Protein AF-A0A7W2A0L5-F1 (afdb_monomer)

Nearest PDB structures (foldseek):
  9cu8-assembly1_A  TM=3.133E-01  e=3.585E+00  synthetic construct
  8d1n-assembly1_E  TM=1.650E-01  e=9.813E+00  Bos taurus

Structure (mmCIF, N/CA/C/O backbone):
data_AF-A0A7W2A0L5-F1
#
_entry.id   AF-A0A7W2A0L5-F1
#
loop_
_atom_site.group_PDB
_atom_site.id
_atom_site.type_symbol
_atom_site.label_atom_id
_atom_site.label_alt_id
_atom_site.label_comp_id
_atom_site.label_asym_id
_atom_site.label_entity_id
_atom_site.label_seq_id
_atom_site.pdbx_PDB_ins_code
_atom_site.Cartn_x
_atom_site.Cartn_y
_atom_site.Cartn_z
_atom_site.occupancy
_atom_site.B_iso_or_equiv
_atom_site.auth_seq_id
_atom_site.auth_comp_id
_atom_site.auth_asym_id
_atom_site.auth_atom_id
_atom_site.pdbx_PDB_model_num
ATOM 1 N N . MET A 1 1 ? -13.593 -10.122 -19.816 1.00 51.84 1 MET A N 1
ATOM 2 C CA . MET A 1 1 ? -12.891 -10.314 -18.524 1.00 51.84 1 MET A CA 1
ATOM 3 C C . MET A 1 1 ? -13.520 -9.540 -17.365 1.00 51.84 1 MET A C 1
ATOM 5 O O . MET A 1 1 ? -13.919 -10.180 -16.402 1.00 51.84 1 MET A O 1
ATOM 9 N N . ALA A 1 2 ? -13.698 -8.213 -17.447 1.00 41.38 2 ALA A N 1
ATOM 10 C CA . ALA A 1 2 ? -14.270 -7.416 -16.346 1.00 41.38 2 ALA A CA 1
ATOM 11 C C . ALA A 1 2 ? -15.665 -7.889 -15.874 1.00 41.38 2 ALA A C 1
ATOM 13 O O . ALA A 1 2 ? -15.888 -8.038 -14.678 1.00 41.38 2 ALA A O 1
ATOM 14 N N . ALA A 1 3 ? -16.574 -8.226 -16.798 1.00 49.38 3 ALA A N 1
ATOM 15 C CA . ALA A 1 3 ? -17.901 -8.752 -16.452 1.00 49.38 3 ALA A CA 1
ATOM 16 C C . ALA A 1 3 ? -17.843 -10.088 -15.681 1.00 49.38 3 ALA A C 1
ATOM 18 O O . ALA A 1 3 ? -18.582 -10.283 -14.721 1.00 49.38 3 ALA A O 1
ATOM 19 N N . LEU A 1 4 ? -16.920 -10.985 -16.046 1.00 60.62 4 LEU A N 1
ATOM 20 C CA . LEU A 1 4 ? -16.722 -12.268 -15.359 1.00 60.62 4 LEU A CA 1
ATOM 21 C C . LEU A 1 4 ? -16.148 -12.077 -13.950 1.00 60.62 4 LEU A C 1
ATOM 23 O O . LEU A 1 4 ? -16.568 -12.767 -13.025 1.00 60.62 4 LEU A O 1
ATOM 27 N N . ALA A 1 5 ? -15.238 -11.115 -13.769 1.00 57.78 5 ALA A N 1
ATOM 28 C CA . ALA A 1 5 ? -14.686 -10.779 -12.458 1.00 57.78 5 ALA A CA 1
ATOM 29 C C . ALA A 1 5 ? -15.757 -10.198 -11.517 1.00 57.78 5 ALA A C 1
ATOM 31 O O . ALA A 1 5 ? -15.835 -10.591 -10.354 1.00 57.78 5 ALA A O 1
ATOM 32 N N . VAL A 1 6 ? -16.627 -9.322 -12.034 1.00 62.28 6 VAL A N 1
ATOM 33 C CA . VAL A 1 6 ? -17.748 -8.739 -11.275 1.00 62.28 6 VAL A CA 1
ATOM 34 C C . VAL A 1 6 ? -18.754 -9.817 -10.863 1.00 62.28 6 VAL A C 1
ATOM 36 O O . VAL A 1 6 ? -19.135 -9.893 -9.695 1.00 62.28 6 VAL A O 1
ATOM 39 N N . VAL A 1 7 ? -19.134 -10.703 -11.788 1.00 68.88 7 VAL A N 1
ATOM 40 C CA . VAL A 1 7 ? -20.053 -11.816 -11.500 1.00 68.88 7 VAL A CA 1
ATOM 41 C C . VAL A 1 7 ? -19.428 -12.803 -10.509 1.00 68.88 7 VAL A C 1
ATOM 43 O O . VAL A 1 7 ? -20.080 -13.202 -9.545 1.00 68.88 7 VAL A O 1
ATOM 46 N N . GLY A 1 8 ? -18.148 -13.147 -10.677 1.00 64.50 8 GLY A N 1
ATOM 47 C CA . GLY A 1 8 ? -17.419 -14.031 -9.764 1.00 64.50 8 GLY A CA 1
ATOM 48 C C . GLY A 1 8 ? -17.337 -13.478 -8.338 1.00 64.50 8 GLY A C 1
ATOM 49 O O . GLY A 1 8 ? -17.608 -14.204 -7.379 1.00 64.50 8 GLY A O 1
ATOM 50 N N . ALA A 1 9 ? -17.053 -12.181 -8.189 1.00 62.31 9 ALA A N 1
ATOM 51 C CA . ALA A 1 9 ? -17.025 -11.512 -6.889 1.00 62.31 9 ALA A CA 1
ATOM 52 C C . ALA A 1 9 ? -18.391 -11.565 -6.179 1.00 62.31 9 ALA A C 1
ATOM 54 O O . ALA A 1 9 ? -18.457 -11.825 -4.975 1.00 62.31 9 ALA A O 1
ATOM 55 N N . PHE A 1 10 ? -19.486 -11.400 -6.926 1.00 67.62 10 PHE A N 1
ATOM 56 C CA . PHE A 1 10 ? -20.849 -11.465 -6.392 1.00 67.62 10 PHE A CA 1
ATOM 57 C C . PHE A 1 10 ? -21.259 -12.896 -5.992 1.00 67.62 10 PHE A C 1
ATOM 59 O O . PHE A 1 10 ? -21.860 -13.122 -4.938 1.00 67.62 10 PHE A O 1
ATOM 66 N N . VAL A 1 11 ? -20.877 -13.897 -6.791 1.00 68.94 11 VAL A N 1
ATOM 67 C CA . VAL A 1 11 ? -21.139 -15.321 -6.510 1.00 68.94 11 VAL A CA 1
ATOM 68 C C . VAL A 1 11 ? -20.385 -15.801 -5.265 1.00 68.94 11 VAL A C 1
ATOM 70 O O . VAL A 1 11 ? -20.920 -16.591 -4.480 1.00 68.94 11 VAL A O 1
ATOM 73 N N . ILE A 1 12 ? -19.165 -15.309 -5.035 1.00 66.75 12 ILE A N 1
ATOM 74 C CA . ILE A 1 12 ? -18.411 -15.581 -3.802 1.00 66.75 12 ILE A CA 1
ATOM 75 C C . ILE A 1 12 ? -19.068 -14.876 -2.605 1.00 66.75 12 ILE A C 1
ATOM 77 O O . ILE A 1 12 ? -19.278 -15.508 -1.563 1.00 66.75 12 ILE A O 1
ATOM 81 N N . GLY A 1 13 ? -19.432 -13.598 -2.761 1.00 59.69 13 GLY A N 1
ATOM 82 C CA . GLY A 1 13 ? -19.972 -12.756 -1.688 1.00 59.69 13 GLY A CA 1
ATOM 83 C C . GLY A 1 13 ? -21.332 -13.199 -1.137 1.00 59.69 13 GLY A C 1
ATOM 84 O O . GLY A 1 13 ? -21.625 -12.964 0.030 1.00 59.69 13 GLY A O 1
ATOM 85 N N . THR A 1 14 ? -22.141 -13.904 -1.931 1.00 70.19 14 THR A N 1
ATOM 86 C CA . THR A 1 14 ? -23.476 -14.404 -1.536 1.00 70.19 14 THR A CA 1
ATOM 87 C C . THR A 1 14 ? -23.455 -15.759 -0.813 1.00 70.19 14 THR A C 1
ATOM 89 O O . THR A 1 14 ? -24.502 -16.370 -0.593 1.00 70.19 14 THR A O 1
ATOM 92 N N . SER A 1 15 ? -22.281 -16.307 -0.480 1.00 64.44 15 SER A N 1
ATOM 93 C CA . SER A 1 15 ? -22.189 -17.636 0.141 1.00 64.44 15 SER A CA 1
ATOM 94 C C . SER A 1 15 ? -22.391 -17.601 1.665 1.00 64.44 15 SER A C 1
ATOM 96 O O . SER A 1 15 ? -21.630 -16.986 2.406 1.00 64.44 15 SER A O 1
ATOM 98 N N . ASN A 1 16 ? -23.399 -18.332 2.156 1.00 65.19 16 ASN A N 1
ATOM 99 C CA . ASN A 1 16 ? -23.755 -18.370 3.585 1.00 65.19 16 ASN A CA 1
ATOM 100 C C . ASN A 1 16 ? -22.875 -19.319 4.433 1.00 65.19 16 ASN A C 1
ATOM 102 O O . ASN A 1 16 ? -22.888 -19.249 5.661 1.00 65.19 16 ASN A O 1
ATOM 106 N N . SER A 1 17 ? -22.077 -20.194 3.808 1.00 76.56 17 SER A N 1
ATOM 107 C CA . SER A 1 17 ? -21.267 -21.228 4.480 1.00 76.56 17 SER A CA 1
ATOM 108 C C . SER A 1 17 ? -19.794 -21.180 4.043 1.00 76.56 17 SER A 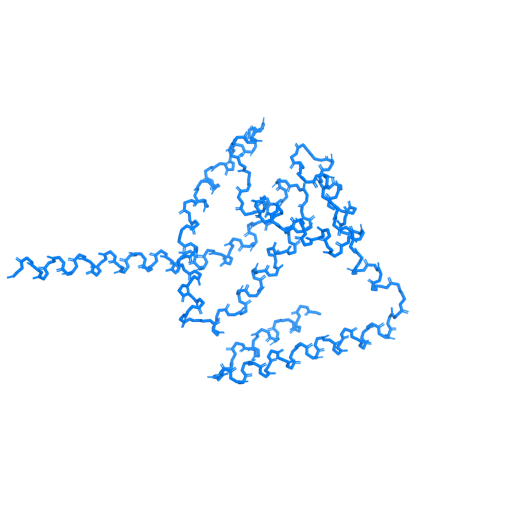C 1
ATOM 110 O O . SER A 1 17 ? -19.529 -20.980 2.855 1.00 76.56 17 SER A O 1
ATOM 112 N N . PRO A 1 18 ? -18.820 -21.404 4.954 1.00 68.25 18 PRO A N 1
ATOM 113 C CA . PRO A 1 18 ? -17.393 -21.358 4.617 1.00 68.25 18 PRO A CA 1
ATOM 114 C C . PRO A 1 18 ? -16.991 -22.483 3.656 1.00 68.25 18 PRO A C 1
ATOM 116 O O . PRO A 1 18 ? -16.162 -22.271 2.779 1.00 68.25 18 PRO A O 1
ATOM 119 N N . GLN A 1 19 ? -17.625 -23.655 3.753 1.00 74.00 19 GLN A N 1
ATOM 120 C CA . GLN A 1 19 ? -17.400 -24.767 2.822 1.00 74.00 19 GLN A CA 1
ATOM 121 C C . GLN A 1 19 ? -17.944 -24.446 1.422 1.00 74.00 19 GLN A C 1
ATOM 123 O O . GLN A 1 19 ? -17.318 -24.776 0.415 1.00 74.00 19 GLN A O 1
ATOM 128 N N . ALA A 1 20 ? -19.085 -23.751 1.349 1.00 72.62 20 ALA A N 1
ATOM 129 C CA . ALA A 1 20 ? -19.648 -23.282 0.085 1.00 72.62 20 ALA A CA 1
ATOM 130 C C . ALA A 1 20 ? -18.770 -22.194 -0.550 1.00 72.62 20 ALA A C 1
ATOM 132 O O . ALA A 1 20 ? -18.581 -22.194 -1.763 1.00 72.62 20 ALA A O 1
ATOM 133 N N . MET A 1 21 ? -18.189 -21.315 0.266 1.00 69.81 21 MET A N 1
ATOM 134 C CA . MET A 1 21 ? -17.229 -20.310 -0.178 1.00 69.81 21 MET A CA 1
ATOM 135 C C . MET A 1 21 ? -15.963 -20.955 -0.756 1.00 69.81 21 MET A C 1
ATOM 137 O O . MET A 1 21 ? -15.578 -20.632 -1.875 1.00 69.81 21 MET A O 1
ATOM 141 N N . MET A 1 22 ? -15.372 -21.923 -0.046 1.00 71.69 22 MET A N 1
ATOM 142 C CA . MET A 1 22 ? -14.174 -22.649 -0.488 1.00 71.69 22 MET A CA 1
ATOM 143 C C . MET A 1 22 ? -14.417 -23.383 -1.815 1.00 71.69 22 MET A C 1
ATOM 145 O O . MET A 1 22 ? -13.610 -23.288 -2.736 1.00 71.69 22 MET A O 1
ATOM 149 N N . ARG A 1 23 ? -15.574 -24.051 -1.957 1.00 74.50 23 ARG A N 1
ATOM 150 C CA . ARG A 1 23 ? -15.982 -24.703 -3.214 1.00 74.50 23 ARG A CA 1
ATOM 151 C C . ARG A 1 23 ? -16.190 -23.711 -4.353 1.00 74.50 23 ARG A C 1
ATOM 153 O O . ARG A 1 23 ? -15.823 -24.023 -5.477 1.00 74.50 23 ARG A O 1
ATOM 160 N N . ARG A 1 24 ? -16.774 -22.537 -4.092 1.00 74.50 24 ARG A N 1
ATOM 161 C CA . ARG A 1 24 ? -17.000 -21.499 -5.115 1.00 74.50 24 ARG A CA 1
ATOM 162 C C . ARG A 1 24 ? -15.699 -20.838 -5.558 1.00 74.50 24 ARG A C 1
ATOM 164 O O . ARG A 1 24 ? -15.524 -20.629 -6.750 1.00 74.50 24 ARG A O 1
ATOM 171 N N . ILE A 1 25 ? -14.782 -20.569 -4.627 1.00 74.94 25 ILE A N 1
ATOM 172 C CA . ILE A 1 25 ? -13.427 -20.100 -4.943 1.00 74.94 25 ILE A CA 1
ATOM 173 C C . ILE A 1 25 ? -12.706 -21.157 -5.781 1.00 74.94 25 ILE A C 1
ATOM 175 O O . ILE A 1 25 ? -12.219 -20.835 -6.857 1.00 74.94 25 ILE A O 1
ATOM 179 N N . GLY A 1 26 ? -12.716 -22.423 -5.350 1.00 78.00 26 GLY A N 1
ATOM 180 C CA . GLY A 1 26 ? -12.128 -23.526 -6.114 1.00 78.00 26 GLY A CA 1
ATOM 181 C C . GLY A 1 26 ? -12.731 -23.660 -7.514 1.00 78.00 26 GLY A C 1
ATOM 182 O O . GLY A 1 26 ? -11.997 -23.751 -8.490 1.00 78.00 26 GLY A O 1
ATOM 183 N N . ALA A 1 27 ? -14.057 -23.582 -7.640 1.00 76.44 27 ALA A N 1
ATOM 184 C CA . ALA A 1 27 ? -14.740 -23.618 -8.929 1.00 76.44 27 ALA A CA 1
ATOM 185 C C . ALA A 1 27 ? -14.367 -22.425 -9.820 1.00 76.44 27 ALA A C 1
ATOM 187 O O . ALA A 1 27 ? -14.136 -22.616 -11.005 1.00 76.44 27 ALA A O 1
ATOM 188 N N . LEU A 1 28 ? -14.259 -21.211 -9.274 1.00 74.69 28 LEU A N 1
ATOM 189 C CA . LEU A 1 28 ? -13.841 -20.030 -10.035 1.00 74.69 28 LEU A CA 1
ATOM 190 C C . LEU A 1 28 ? -12.374 -20.090 -10.452 1.00 74.69 28 LEU A C 1
ATOM 192 O O . LEU A 1 28 ? -12.052 -19.650 -11.548 1.00 74.69 28 LEU A O 1
ATOM 196 N N . VAL A 1 29 ? -11.502 -20.666 -9.624 1.00 79.12 29 VAL A N 1
ATOM 197 C CA . VAL A 1 29 ? -10.108 -20.934 -9.992 1.00 79.12 29 VAL A CA 1
ATOM 198 C C . VAL A 1 29 ? -10.057 -21.960 -11.121 1.00 79.12 29 VAL A C 1
ATOM 200 O O . VAL A 1 29 ? -9.391 -21.711 -12.114 1.00 79.12 29 VAL A O 1
ATOM 203 N N . ILE A 1 30 ? -10.807 -23.061 -11.030 1.00 80.31 30 ILE A N 1
ATOM 204 C CA . ILE A 1 30 ? -10.861 -24.094 -12.077 1.00 80.31 30 ILE A CA 1
ATOM 205 C C . ILE A 1 30 ? -11.463 -23.543 -13.373 1.00 80.31 30 ILE A C 1
ATOM 207 O O . ILE A 1 30 ? -10.926 -23.797 -14.443 1.00 80.31 30 ILE A O 1
ATOM 211 N N . ILE A 1 31 ? -12.544 -22.765 -13.297 1.00 76.94 31 ILE A N 1
ATOM 212 C CA . ILE A 1 31 ? -13.155 -22.105 -14.458 1.00 76.94 31 ILE A CA 1
ATOM 213 C C . ILE A 1 31 ? -12.195 -21.066 -15.036 1.00 76.94 31 ILE A C 1
ATOM 215 O O . ILE A 1 31 ? -12.052 -20.993 -16.248 1.00 76.94 31 ILE A O 1
ATOM 219 N N . GLY A 1 32 ? -11.508 -20.294 -14.193 1.00 70.81 32 GLY A N 1
ATOM 220 C CA . GLY A 1 32 ? -10.484 -19.341 -14.611 1.00 70.81 32 GLY A CA 1
ATOM 221 C C . GLY A 1 32 ? -9.340 -20.035 -15.342 1.00 70.81 32 GLY A C 1
ATOM 222 O O . GLY A 1 32 ? -9.032 -19.666 -16.466 1.00 70.81 32 GLY A O 1
ATOM 223 N N . PHE A 1 33 ? -8.774 -21.094 -14.762 1.00 76.81 33 PHE A N 1
ATOM 224 C CA . PHE A 1 33 ? -7.748 -21.920 -15.400 1.00 76.81 33 PHE A CA 1
ATOM 225 C C . PHE A 1 33 ? -8.253 -22.586 -16.677 1.00 76.81 33 PHE A C 1
ATOM 227 O O . PHE A 1 33 ? -7.530 -22.605 -17.664 1.00 76.81 33 PHE A O 1
ATOM 234 N N . GLY A 1 34 ? -9.487 -23.088 -16.687 1.00 76.00 34 GLY A N 1
ATOM 235 C CA . GLY A 1 34 ? -10.113 -23.700 -17.851 1.00 76.00 34 GLY A CA 1
ATOM 236 C C . GLY A 1 34 ? -10.312 -22.699 -18.983 1.00 76.00 34 GLY A C 1
ATOM 237 O O . GLY A 1 34 ? -9.932 -22.982 -20.107 1.00 76.00 34 GLY A O 1
ATOM 238 N N . LEU A 1 35 ? -10.831 -21.504 -18.700 1.00 71.06 35 LEU A N 1
ATOM 239 C CA . LEU A 1 35 ? -10.984 -20.432 -19.686 1.00 71.06 35 LEU A CA 1
ATOM 240 C C . LEU A 1 35 ? -9.632 -19.921 -20.183 1.00 71.06 35 LEU A C 1
ATOM 242 O O . LEU A 1 35 ? -9.491 -19.676 -21.375 1.00 71.06 35 LEU A O 1
ATOM 246 N N . THR A 1 36 ? -8.636 -19.805 -19.304 1.00 65.69 36 THR A N 1
ATOM 247 C CA . THR A 1 36 ? -7.269 -19.460 -19.704 1.00 65.69 36 THR A CA 1
ATOM 248 C C . THR A 1 36 ? -6.665 -20.560 -20.566 1.00 65.69 36 THR A C 1
ATOM 250 O O . THR A 1 36 ? -6.069 -20.242 -21.577 1.00 65.69 36 THR A O 1
ATOM 253 N N . TYR A 1 37 ? -6.860 -21.839 -20.243 1.00 67.50 37 TYR A N 1
ATOM 254 C CA . TYR A 1 37 ? -6.355 -22.972 -21.023 1.00 67.50 37 TYR A CA 1
ATOM 255 C C . TYR A 1 37 ? -7.072 -23.118 -22.375 1.00 67.50 37 TYR A C 1
ATOM 257 O O . TYR A 1 37 ? -6.431 -23.321 -23.401 1.00 67.50 37 TYR A O 1
ATOM 265 N N . PHE A 1 38 ? -8.397 -22.961 -22.413 1.00 67.94 38 PHE A N 1
ATOM 266 C CA . PHE A 1 38 ? -9.190 -23.006 -23.646 1.00 67.94 38 PHE A CA 1
ATOM 267 C C . PHE A 1 38 ? -9.002 -21.762 -24.524 1.00 67.94 38 PHE A 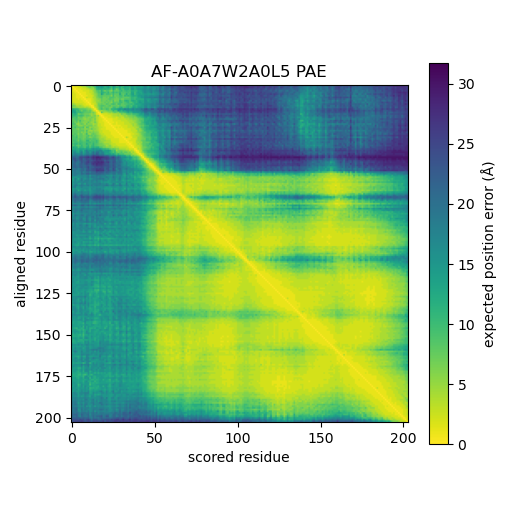C 1
ATOM 269 O O . PHE A 1 38 ? -9.021 -21.874 -25.744 1.00 67.94 38 PHE A O 1
ATOM 276 N N . GLY A 1 39 ? -8.809 -20.583 -23.929 1.00 63.28 39 GLY A N 1
ATOM 277 C CA . GLY A 1 39 ? -8.423 -19.369 -24.651 1.00 63.28 39 GLY A CA 1
ATOM 278 C C . GLY A 1 39 ? -6.991 -19.467 -25.171 1.00 63.28 39 GLY A C 1
ATOM 279 O O . GLY A 1 39 ? -6.744 -19.221 -26.346 1.00 63.28 39 GLY A O 1
ATOM 280 N N . ALA A 1 40 ? -6.074 -19.951 -24.328 1.00 55.91 40 ALA A N 1
ATOM 281 C CA . ALA A 1 40 ? -4.692 -20.222 -24.694 1.00 55.91 40 ALA A CA 1
ATOM 282 C C . ALA A 1 40 ? -4.600 -21.177 -25.871 1.00 55.91 40 ALA A C 1
ATOM 284 O O . ALA A 1 40 ? -3.891 -20.875 -26.812 1.00 55.91 40 ALA A O 1
ATOM 285 N N . THR A 1 41 ? -5.328 -22.294 -25.853 1.00 61.09 41 THR A N 1
ATOM 286 C CA . THR A 1 41 ? -5.301 -23.311 -26.922 1.00 61.09 41 THR A CA 1
ATOM 287 C C . THR A 1 41 ? -5.931 -22.846 -28.236 1.00 61.09 41 THR A C 1
ATOM 289 O O . THR A 1 41 ? -5.668 -23.460 -29.267 1.00 61.09 41 THR A O 1
ATOM 292 N N . ARG A 1 42 ? -6.726 -21.765 -28.236 1.00 61.50 42 ARG A N 1
ATOM 293 C CA . ARG A 1 42 ? -7.366 -21.217 -29.444 1.00 61.50 42 ARG A CA 1
ATOM 294 C C . ARG A 1 42 ? -6.552 -20.099 -30.108 1.00 61.50 42 ARG A C 1
ATOM 296 O O . ARG A 1 42 ? -6.552 -20.043 -31.331 1.00 61.50 42 ARG A O 1
ATOM 303 N N . ASP A 1 43 ? -5.806 -19.318 -29.320 1.00 55.25 43 ASP A N 1
ATOM 304 C CA . ASP A 1 43 ? -4.890 -18.249 -29.774 1.00 55.25 43 ASP A CA 1
ATOM 305 C C . ASP A 1 43 ? -3.397 -18.606 -29.541 1.00 55.25 43 ASP A C 1
ATOM 307 O O . ASP A 1 43 ? -2.534 -17.737 -29.402 1.00 55.25 43 ASP A O 1
ATOM 311 N N . SER A 1 44 ? -3.082 -19.907 -29.448 1.00 52.81 44 SER A N 1
ATOM 312 C CA . SER A 1 44 ? -1.765 -20.459 -29.077 1.00 52.81 44 SER A CA 1
ATOM 313 C C . SER A 1 44 ? -0.657 -20.052 -30.047 1.00 52.81 44 SER A C 1
ATOM 315 O O . SER A 1 44 ? -0.435 -20.695 -31.070 1.00 52.81 44 SER A O 1
ATOM 317 N N . GLY A 1 45 ? 0.081 -19.010 -29.680 1.00 52.16 45 GLY A N 1
ATOM 318 C CA . GLY A 1 45 ? 1.379 -18.680 -30.255 1.00 52.16 45 GLY A CA 1
ATOM 319 C C . GLY A 1 45 ? 1.831 -17.283 -29.858 1.00 52.16 45 GLY A C 1
ATOM 320 O O . GLY A 1 45 ? 2.804 -17.139 -29.132 1.00 52.16 45 GLY A O 1
ATOM 321 N N . SER A 1 46 ? 1.100 -16.248 -30.278 1.00 54.44 46 SER A N 1
ATOM 322 C CA . SER A 1 46 ? 1.569 -14.860 -30.165 1.00 54.44 46 SER A CA 1
ATOM 323 C C . SER A 1 46 ? 1.155 -14.154 -28.876 1.00 54.44 46 SER A C 1
ATOM 325 O O . SER A 1 46 ? 1.922 -13.366 -28.333 1.00 54.44 46 SER A O 1
ATOM 327 N N . ASP A 1 47 ? -0.051 -14.394 -28.363 1.00 52.41 47 ASP A N 1
ATOM 328 C CA . ASP A 1 47 ? -0.640 -13.454 -27.399 1.00 52.41 47 ASP A CA 1
ATOM 329 C C . ASP A 1 47 ? -0.242 -13.747 -25.949 1.00 52.41 47 ASP A C 1
ATOM 331 O O . ASP A 1 47 ? -0.061 -12.826 -25.154 1.00 52.41 47 ASP A O 1
ATOM 335 N N . ILE A 1 48 ? 0.013 -15.007 -25.595 1.00 50.50 48 ILE A N 1
ATOM 336 C CA . ILE A 1 48 ? 0.490 -15.362 -24.248 1.00 50.50 48 ILE A CA 1
ATOM 337 C C . ILE A 1 48 ? 1.930 -14.883 -24.028 1.00 50.50 48 ILE A C 1
ATOM 339 O O . ILE A 1 48 ? 2.220 -14.321 -22.972 1.00 50.50 48 ILE A O 1
ATOM 343 N N . GLU A 1 49 ? 2.793 -14.987 -25.043 1.00 53.66 49 GLU A N 1
ATOM 344 C CA . GLU A 1 49 ? 4.132 -14.374 -25.041 1.00 53.66 49 GLU A CA 1
ATOM 345 C C . GLU A 1 49 ? 4.093 -12.838 -25.122 1.00 53.66 49 GLU A C 1
ATOM 347 O O . GLU A 1 49 ? 5.074 -12.173 -24.802 1.00 53.66 49 GLU A O 1
ATOM 352 N N . ASN A 1 50 ? 2.972 -12.227 -25.510 1.00 53.72 50 ASN A N 1
ATOM 353 C CA . ASN A 1 50 ? 2.842 -10.769 -25.543 1.00 53.72 50 ASN A CA 1
ATOM 354 C C . ASN A 1 50 ? 2.228 -10.181 -24.262 1.00 53.72 50 ASN A C 1
ATOM 356 O O . ASN A 1 50 ? 2.592 -9.070 -23.882 1.00 53.72 50 ASN A O 1
ATOM 360 N N . PHE A 1 51 ? 1.327 -10.894 -23.577 1.00 52.94 51 PHE A N 1
ATOM 361 C CA . PHE A 1 51 ? 0.621 -10.383 -22.392 1.00 52.94 51 PHE A CA 1
ATOM 362 C C . PHE A 1 51 ? 1.153 -10.919 -21.056 1.00 52.94 51 PHE A C 1
ATOM 364 O O . PHE A 1 51 ? 1.034 -10.223 -20.049 1.00 52.94 51 PHE A O 1
ATOM 371 N N . ALA A 1 52 ? 1.756 -12.113 -21.022 1.00 58.94 52 ALA A N 1
ATOM 372 C CA . ALA A 1 52 ? 2.350 -12.700 -19.814 1.00 58.94 52 ALA A CA 1
ATOM 373 C C . ALA A 1 52 ? 3.888 -12.648 -19.815 1.00 58.94 52 ALA A C 1
ATOM 375 O O . ALA A 1 52 ? 4.538 -13.355 -19.046 1.00 58.94 52 ALA A O 1
ATOM 376 N N . ASN A 1 53 ? 4.479 -11.816 -20.674 1.00 75.25 53 ASN A N 1
ATOM 377 C CA . ASN A 1 53 ? 5.924 -11.681 -20.757 1.00 75.25 53 ASN A CA 1
ATOM 378 C C . ASN A 1 53 ? 6.436 -10.637 -19.766 1.00 75.25 53 ASN A C 1
ATOM 380 O O . ASN A 1 53 ? 6.254 -9.427 -19.931 1.00 75.25 53 ASN A O 1
ATOM 384 N N . LEU A 1 54 ? 7.095 -11.146 -18.730 1.00 80.25 54 LEU A N 1
ATOM 385 C CA . LEU A 1 54 ? 7.779 -10.371 -17.705 1.00 80.25 54 LEU A CA 1
ATOM 386 C C . LEU A 1 54 ? 8.825 -9.413 -18.296 1.00 80.25 54 LEU A C 1
ATOM 388 O O . LEU A 1 54 ? 9.053 -8.345 -17.739 1.00 80.25 54 LEU A O 1
ATOM 392 N N . GLU A 1 55 ? 9.384 -9.717 -19.466 1.00 82.00 55 GLU A N 1
ATOM 393 C CA . GLU A 1 55 ? 10.312 -8.835 -20.171 1.00 82.00 55 GLU A CA 1
ATOM 394 C C . GLU A 1 55 ? 9.646 -7.532 -20.631 1.00 82.00 55 GLU A C 1
ATOM 396 O O . GLU A 1 55 ? 10.232 -6.458 -20.522 1.00 82.00 55 GLU A O 1
ATOM 401 N N . ARG A 1 56 ? 8.376 -7.570 -21.058 1.00 82.75 56 ARG A N 1
ATOM 402 C CA . ARG A 1 56 ? 7.628 -6.341 -21.386 1.00 82.75 56 ARG A CA 1
ATOM 403 C C . ARG A 1 56 ? 7.350 -5.501 -20.142 1.00 82.75 56 ARG A C 1
ATOM 405 O O . ARG A 1 56 ? 7.371 -4.271 -20.216 1.00 82.75 56 ARG A O 1
ATOM 412 N N . ILE A 1 57 ? 7.098 -6.156 -19.007 1.00 85.12 57 ILE A N 1
ATOM 413 C CA . ILE A 1 57 ? 6.931 -5.482 -17.716 1.00 85.12 57 ILE A CA 1
ATOM 414 C C . ILE A 1 57 ? 8.247 -4.820 -17.307 1.00 85.12 57 ILE A C 1
ATOM 416 O O . ILE A 1 57 ? 8.233 -3.648 -16.941 1.00 85.12 57 ILE A O 1
ATOM 420 N N . GLU A 1 58 ? 9.370 -5.524 -17.437 1.00 87.25 58 GLU A N 1
ATOM 421 C CA . GLU A 1 58 ? 10.710 -5.000 -17.164 1.00 87.25 58 GLU A CA 1
ATOM 422 C C . GLU A 1 58 ? 11.041 -3.804 -18.059 1.00 87.25 58 GLU A C 1
ATOM 424 O O . GLU A 1 58 ? 11.450 -2.766 -17.551 1.00 87.25 58 GLU A O 1
ATOM 429 N N . ILE A 1 59 ? 10.787 -3.878 -19.371 1.00 86.81 59 ILE A N 1
ATOM 430 C CA . ILE A 1 59 ? 11.013 -2.751 -20.291 1.00 86.81 59 ILE A CA 1
ATOM 431 C C . ILE A 1 59 ? 10.197 -1.526 -19.858 1.00 86.81 59 ILE A C 1
ATOM 433 O O . ILE A 1 59 ? 10.742 -0.426 -19.747 1.00 86.81 59 ILE A O 1
ATOM 437 N N . SER A 1 60 ? 8.905 -1.708 -19.561 1.00 87.12 60 SER A N 1
ATOM 438 C CA . SER A 1 60 ? 8.042 -0.609 -19.112 1.00 87.12 60 SER A CA 1
ATOM 439 C C . SER A 1 60 ? 8.469 -0.054 -17.752 1.00 87.12 60 SER A C 1
ATOM 441 O O . SER A 1 60 ? 8.417 1.158 -17.535 1.00 87.12 60 SER A O 1
ATOM 443 N N . ARG A 1 61 ? 8.874 -0.920 -16.819 1.00 88.94 61 ARG A N 1
ATOM 444 C CA . ARG A 1 61 ? 9.347 -0.526 -15.490 1.00 88.94 61 ARG A CA 1
ATOM 445 C C . ARG A 1 61 ? 10.665 0.236 -15.591 1.00 88.94 61 ARG A C 1
ATOM 447 O O . ARG A 1 61 ? 10.804 1.282 -14.956 1.00 88.94 61 ARG A O 1
ATOM 454 N N . ARG A 1 62 ? 11.611 -0.271 -16.385 1.00 89.12 62 ARG A N 1
ATOM 455 C CA . ARG A 1 62 ? 12.928 0.326 -16.611 1.00 89.12 62 ARG A CA 1
ATOM 456 C C . ARG A 1 62 ? 12.785 1.709 -17.225 1.00 89.12 62 ARG A C 1
ATOM 458 O O . ARG A 1 62 ? 13.398 2.627 -16.697 1.00 89.12 62 ARG A O 1
ATOM 465 N N . ASP A 1 63 ? 11.915 1.888 -18.220 1.00 87.62 63 ASP A N 1
ATOM 466 C CA . ASP A 1 63 ? 11.619 3.213 -18.782 1.00 87.62 63 ASP A CA 1
ATOM 467 C C . ASP A 1 63 ? 11.115 4.196 -17.707 1.00 87.62 63 ASP A C 1
ATOM 469 O O . ASP A 1 63 ? 11.665 5.286 -17.541 1.00 87.62 63 ASP A O 1
ATOM 473 N N . LEU A 1 64 ? 10.153 3.780 -16.874 1.00 86.25 64 LEU A N 1
ATOM 474 C CA . LEU A 1 64 ? 9.674 4.593 -15.747 1.00 86.25 64 LEU A CA 1
ATOM 475 C C . LEU A 1 64 ? 10.785 4.933 -14.737 1.00 86.25 64 LEU A C 1
ATOM 477 O O . LEU A 1 64 ? 10.759 6.008 -14.127 1.00 86.25 64 LEU A O 1
ATOM 481 N N . ALA A 1 65 ? 11.739 4.024 -14.538 1.00 86.88 65 ALA A N 1
ATOM 482 C CA . ALA A 1 65 ? 12.846 4.199 -13.609 1.00 86.88 65 ALA A CA 1
ATOM 483 C C . ALA A 1 65 ? 13.977 5.071 -14.183 1.00 86.88 65 ALA A C 1
ATOM 485 O O . ALA A 1 65 ? 14.616 5.804 -13.428 1.00 86.88 65 ALA A O 1
ATOM 486 N N . THR A 1 66 ? 14.252 5.022 -15.489 1.00 85.44 66 THR A N 1
ATOM 487 C CA . THR A 1 66 ? 15.374 5.738 -16.120 1.00 85.44 66 THR A CA 1
ATOM 488 C C . THR A 1 66 ? 14.995 7.104 -16.664 1.00 85.44 66 THR A C 1
ATOM 490 O O . THR A 1 66 ? 15.782 8.038 -16.527 1.00 85.44 66 THR A O 1
ATOM 493 N N . SER A 1 67 ? 13.805 7.234 -17.247 1.00 77.81 67 SER A N 1
ATOM 494 C CA . SER A 1 67 ? 13.401 8.412 -18.024 1.00 77.81 67 SER A CA 1
ATOM 495 C C . SER A 1 67 ? 12.880 9.565 -17.157 1.00 77.81 67 SER A C 1
ATOM 497 O O . SER A 1 67 ? 12.660 10.669 -17.648 1.00 77.81 67 SER A O 1
ATOM 499 N N . ALA A 1 68 ? 12.686 9.339 -15.855 1.00 68.00 68 ALA A N 1
ATOM 500 C CA . ALA A 1 68 ? 12.100 10.310 -14.939 1.00 68.00 68 ALA A CA 1
ATOM 501 C C . ALA A 1 68 ? 13.035 10.666 -13.772 1.00 68.00 68 ALA A C 1
ATOM 503 O O . ALA A 1 68 ? 13.674 9.795 -13.186 1.00 68.00 68 ALA A O 1
ATOM 504 N N . GLU A 1 69 ? 13.026 11.938 -13.350 1.00 75.88 69 GLU A N 1
ATOM 505 C CA . GLU A 1 69 ? 13.864 12.461 -12.248 1.00 75.88 69 GLU A CA 1
ATOM 506 C C . GLU A 1 69 ? 13.663 11.744 -10.899 1.00 75.88 69 GLU A C 1
ATOM 508 O O . GLU A 1 69 ? 14.513 11.819 -10.021 1.00 75.88 69 GLU A O 1
ATOM 513 N N . SER A 1 70 ? 12.532 11.053 -10.723 1.00 82.75 70 SER A N 1
ATOM 514 C CA . SER A 1 70 ? 12.134 10.367 -9.483 1.00 82.75 70 SER A CA 1
ATOM 515 C C . SER A 1 70 ? 11.946 8.855 -9.670 1.00 82.75 70 SER A C 1
ATOM 517 O O . SER A 1 70 ? 11.082 8.235 -9.043 1.00 82.75 70 SER A O 1
ATOM 519 N N . GLY A 1 71 ? 12.703 8.262 -10.593 1.00 84.88 71 GLY A N 1
ATOM 520 C CA . GLY A 1 71 ? 12.746 6.814 -10.775 1.00 84.88 71 GLY A CA 1
ATOM 521 C C . GLY A 1 71 ? 13.453 6.086 -9.624 1.00 84.88 71 GLY A C 1
ATOM 522 O O . GLY A 1 71 ? 14.372 6.630 -9.012 1.00 84.88 71 GLY A O 1
ATOM 523 N N . TYR A 1 72 ? 13.035 4.853 -9.330 1.00 87.56 72 TYR A N 1
ATOM 524 C CA . TYR A 1 72 ? 13.603 4.016 -8.267 1.00 87.56 72 TYR A CA 1
ATOM 525 C C . TYR A 1 72 ? 13.768 2.558 -8.719 1.00 87.56 72 TYR A C 1
ATOM 527 O O . TYR A 1 72 ? 13.071 2.103 -9.623 1.00 87.56 72 TYR A O 1
ATOM 535 N N . GLY A 1 73 ? 14.675 1.816 -8.069 1.00 83.62 73 GLY A N 1
ATOM 536 C CA . GLY A 1 73 ? 14.884 0.385 -8.324 1.00 83.62 73 GLY A CA 1
ATOM 537 C C . GLY A 1 73 ? 15.324 0.072 -9.757 1.00 83.62 73 GLY A C 1
ATOM 538 O O . GLY A 1 73 ? 14.749 -0.815 -10.380 1.00 83.62 73 GLY A O 1
ATOM 539 N N . LYS A 1 74 ? 16.294 0.834 -10.283 1.00 84.12 74 LYS A N 1
ATOM 540 C CA . LYS A 1 74 ? 16.866 0.673 -11.641 1.00 84.12 74 LYS A CA 1
ATOM 541 C C . LYS A 1 74 ? 17.665 -0.626 -11.805 1.00 84.12 74 LYS A C 1
ATOM 543 O O . LYS A 1 74 ? 17.885 -1.086 -12.919 1.00 84.12 74 LYS A O 1
ATOM 548 N N . ASP A 1 75 ? 18.141 -1.139 -10.684 1.00 84.25 75 ASP A N 1
ATOM 549 C CA . ASP A 1 75 ? 18.927 -2.350 -10.485 1.00 84.25 75 ASP A CA 1
ATOM 550 C C . ASP A 1 75 ? 18.059 -3.603 -10.295 1.00 84.25 75 ASP A C 1
ATOM 552 O O . ASP A 1 75 ? 18.580 -4.715 -10.310 1.00 84.25 75 ASP A O 1
ATOM 556 N N . LEU A 1 76 ? 16.744 -3.434 -10.132 1.00 84.62 76 LEU A N 1
ATOM 557 C CA . LEU A 1 76 ? 15.809 -4.546 -10.016 1.00 84.62 76 LEU A CA 1
ATOM 558 C C . LEU A 1 76 ? 15.439 -5.053 -11.400 1.00 84.62 76 LEU A C 1
ATOM 560 O O . LEU A 1 76 ? 14.891 -4.298 -12.197 1.00 84.62 76 LEU A O 1
ATOM 564 N N . ASP A 1 77 ? 15.687 -6.335 -11.633 1.00 85.44 77 ASP A N 1
ATOM 565 C CA . ASP A 1 77 ? 15.249 -7.041 -12.828 1.00 85.44 77 ASP A CA 1
ATOM 566 C C . ASP A 1 77 ? 13.962 -7.814 -12.519 1.00 85.44 77 ASP A C 1
ATOM 568 O O . ASP A 1 77 ? 13.965 -8.722 -11.687 1.00 85.44 77 ASP A O 1
ATOM 572 N N . VAL A 1 78 ? 12.851 -7.449 -13.164 1.00 87.00 78 VAL A N 1
ATOM 573 C CA . VAL A 1 78 ? 11.567 -8.157 -13.041 1.00 87.00 78 VAL A CA 1
ATOM 574 C C . VAL A 1 78 ? 11.245 -9.039 -14.246 1.00 87.00 78 VAL A C 1
ATOM 576 O O . VAL A 1 78 ? 10.129 -9.549 -14.328 1.00 87.00 78 VAL A O 1
ATOM 579 N N . SER A 1 79 ? 12.202 -9.258 -15.157 1.00 84.88 79 SER A N 1
ATOM 580 C CA . SER A 1 79 ? 12.042 -10.134 -16.330 1.00 84.88 79 SER A CA 1
ATOM 581 C C . SER A 1 79 ? 11.915 -11.619 -15.968 1.00 84.88 79 SER A C 1
ATOM 583 O O . SER A 1 79 ? 11.424 -12.420 -16.762 1.00 84.88 79 SER A O 1
ATOM 585 N N . THR A 1 80 ? 12.303 -11.993 -14.747 1.00 85.81 80 THR A N 1
ATOM 586 C CA . THR A 1 80 ? 12.160 -13.348 -14.208 1.00 85.81 80 THR A CA 1
ATOM 587 C C . THR A 1 80 ? 11.163 -13.378 -13.056 1.00 85.81 80 THR A C 1
ATOM 589 O O . THR A 1 80 ? 10.993 -12.403 -12.324 1.00 85.81 80 THR A O 1
ATOM 592 N N . THR A 1 81 ? 10.507 -14.523 -12.852 1.00 84.31 81 THR A N 1
ATOM 593 C CA . THR A 1 81 ? 9.565 -14.711 -11.738 1.00 84.31 81 THR A CA 1
ATOM 594 C C . THR A 1 81 ? 10.240 -14.463 -10.389 1.00 84.31 81 THR A C 1
ATOM 596 O O . THR A 1 81 ? 9.670 -13.804 -9.523 1.00 84.31 81 THR A O 1
ATOM 599 N N . GLU A 1 82 ? 11.467 -14.959 -10.217 1.00 85.50 82 GLU A N 1
ATOM 600 C CA . GLU A 1 82 ? 12.263 -14.751 -9.005 1.00 85.50 82 GLU A CA 1
ATOM 601 C C . GLU A 1 82 ? 12.592 -13.269 -8.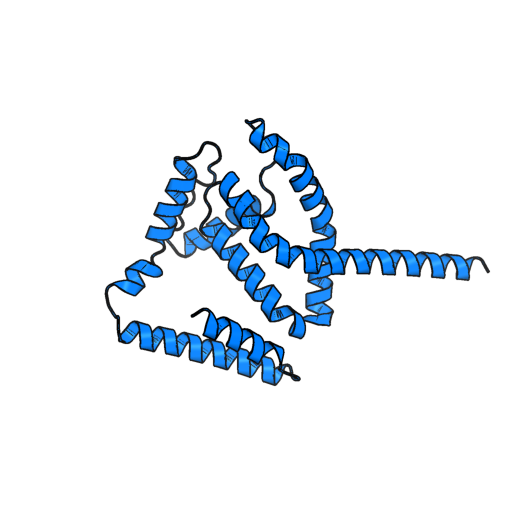794 1.00 85.50 82 GLU A C 1
ATOM 603 O O . GLU A 1 82 ? 12.357 -12.736 -7.708 1.00 85.50 82 GLU A O 1
ATOM 608 N N . GLY A 1 83 ? 13.035 -12.579 -9.848 1.00 85.94 83 GLY A N 1
ATOM 609 C CA . GLY A 1 83 ? 13.302 -11.145 -9.819 1.00 85.94 83 GLY A CA 1
ATOM 610 C C . GLY A 1 83 ? 12.062 -10.310 -9.486 1.00 85.94 83 GLY A C 1
ATOM 611 O O . GLY A 1 83 ? 12.113 -9.410 -8.645 1.00 85.94 83 GLY A O 1
ATOM 612 N N . ALA A 1 84 ? 10.900 -10.676 -10.034 1.00 87.06 84 ALA A N 1
ATOM 613 C CA . ALA A 1 84 ? 9.626 -10.040 -9.709 1.00 87.06 84 ALA A CA 1
ATOM 614 C C . ALA A 1 84 ? 9.250 -10.204 -8.225 1.00 87.06 84 ALA A C 1
ATOM 616 O O . ALA A 1 84 ? 8.824 -9.237 -7.590 1.00 87.06 84 ALA A O 1
ATOM 617 N N . PHE A 1 85 ? 9.448 -11.393 -7.641 1.00 89.25 85 PHE A N 1
ATOM 618 C CA . PHE A 1 85 ? 9.243 -11.610 -6.204 1.00 89.25 85 PHE A CA 1
ATOM 619 C C . PHE A 1 85 ? 10.249 -10.829 -5.349 1.00 89.25 85 PHE A C 1
ATOM 621 O O . PHE A 1 85 ? 9.854 -10.243 -4.340 1.00 89.25 85 PHE A O 1
ATOM 628 N N . ALA A 1 86 ? 11.518 -10.766 -5.758 1.00 90.25 86 ALA A N 1
ATOM 629 C CA . ALA A 1 86 ? 12.552 -9.993 -5.072 1.00 90.25 86 ALA A CA 1
ATOM 630 C C . ALA A 1 86 ? 12.294 -8.475 -5.128 1.00 90.25 86 ALA A C 1
ATOM 632 O O . ALA A 1 86 ? 12.641 -7.751 -4.195 1.00 90.25 86 ALA A O 1
ATOM 633 N N . ALA A 1 87 ? 11.629 -7.989 -6.179 1.00 88.69 87 ALA A N 1
ATOM 634 C CA . ALA A 1 87 ? 11.253 -6.587 -6.327 1.00 88.69 87 ALA A CA 1
ATOM 635 C C . ALA A 1 87 ? 10.051 -6.173 -5.457 1.00 88.69 87 ALA A C 1
ATOM 637 O O . ALA A 1 87 ? 9.890 -4.981 -5.176 1.00 88.69 87 ALA A O 1
ATOM 638 N N . LEU A 1 88 ? 9.221 -7.121 -4.994 1.00 92.12 88 LEU A N 1
ATOM 639 C CA . LEU A 1 88 ? 8.002 -6.825 -4.228 1.00 92.12 88 LEU A CA 1
ATOM 640 C C . LEU A 1 88 ? 8.248 -5.978 -2.972 1.00 92.12 88 LEU A C 1
ATOM 642 O O . LEU A 1 88 ? 7.555 -4.973 -2.822 1.00 92.12 88 LEU A O 1
ATOM 646 N N . PRO A 1 89 ? 9.193 -6.301 -2.066 1.00 93.44 89 PRO A N 1
ATOM 647 C CA . PRO A 1 89 ? 9.380 -5.517 -0.845 1.00 93.44 89 PRO A CA 1
ATOM 648 C C . PRO A 1 89 ? 9.718 -4.054 -1.144 1.00 93.44 89 PRO A C 1
ATOM 650 O O . PRO A 1 89 ? 9.183 -3.142 -0.510 1.00 93.44 89 PRO A O 1
ATOM 653 N N . ILE A 1 90 ? 10.557 -3.820 -2.155 1.00 92.19 90 ILE A N 1
ATOM 654 C CA . ILE A 1 90 ? 10.967 -2.476 -2.562 1.00 92.19 90 ILE A CA 1
ATOM 655 C C . ILE A 1 90 ? 9.791 -1.757 -3.225 1.00 92.19 90 ILE A C 1
ATOM 657 O O . ILE A 1 90 ? 9.430 -0.659 -2.805 1.00 92.19 90 ILE A O 1
ATOM 661 N N . GLY A 1 91 ? 9.136 -2.393 -4.198 1.00 90.81 91 GLY A N 1
ATOM 662 C CA . GLY A 1 91 ? 7.968 -1.840 -4.878 1.00 90.81 91 GLY A CA 1
ATOM 663 C C . GLY A 1 91 ? 6.824 -1.503 -3.922 1.00 90.81 91 GLY A C 1
ATOM 664 O O . GLY A 1 91 ? 6.229 -0.437 -4.033 1.00 90.81 91 GLY A O 1
ATOM 665 N N . LEU A 1 92 ? 6.547 -2.361 -2.937 1.00 93.94 92 LEU A N 1
ATOM 666 C CA . LEU A 1 92 ? 5.540 -2.124 -1.900 1.00 93.94 92 LEU A CA 1
ATOM 667 C C . LEU A 1 92 ? 5.900 -0.927 -1.025 1.00 93.94 92 LEU A C 1
ATOM 669 O O . LEU A 1 92 ? 5.043 -0.090 -0.747 1.00 93.94 92 LEU A O 1
ATOM 673 N N . THR A 1 93 ? 7.163 -0.830 -0.612 1.00 93.62 93 THR A N 1
ATOM 674 C CA . THR A 1 93 ? 7.642 0.274 0.224 1.00 93.62 93 THR A CA 1
ATOM 675 C C . THR A 1 93 ? 7.480 1.604 -0.511 1.00 93.62 93 THR A C 1
ATOM 677 O O . THR A 1 93 ? 6.913 2.550 0.033 1.00 93.62 93 THR A O 1
ATOM 680 N N . TYR A 1 94 ? 7.899 1.667 -1.774 1.00 92.06 94 TYR A N 1
ATOM 681 C CA . TYR A 1 94 ? 7.755 2.873 -2.584 1.00 92.06 94 TYR A CA 1
ATOM 682 C C . TYR A 1 94 ? 6.294 3.181 -2.927 1.00 92.06 94 TYR A C 1
ATOM 684 O O . TYR A 1 94 ? 5.864 4.324 -2.800 1.00 92.06 94 TYR A O 1
ATOM 692 N N . LEU A 1 95 ? 5.495 2.179 -3.291 1.00 92.69 95 LEU A N 1
ATOM 693 C CA . LEU A 1 95 ? 4.080 2.364 -3.603 1.00 92.69 95 LEU A CA 1
ATOM 694 C C . LEU A 1 95 ? 3.297 2.905 -2.403 1.00 92.69 95 LEU A C 1
ATOM 696 O O . LEU A 1 95 ? 2.533 3.860 -2.547 1.00 92.69 95 LEU A O 1
ATOM 700 N N . LEU A 1 96 ? 3.478 2.296 -1.228 1.00 92.75 96 LEU A N 1
ATOM 701 C CA . LEU A 1 96 ? 2.682 2.596 -0.041 1.00 92.75 96 LEU A CA 1
ATOM 702 C C . LEU A 1 96 ? 3.205 3.794 0.748 1.00 92.75 96 LEU A C 1
ATOM 704 O O . LEU A 1 96 ? 2.393 4.465 1.379 1.00 92.75 96 LEU A O 1
ATOM 708 N N . LEU A 1 97 ? 4.513 4.064 0.747 1.00 92.25 97 LEU A N 1
ATOM 709 C CA . LEU A 1 97 ? 5.101 5.068 1.641 1.00 92.25 97 LEU A CA 1
ATOM 710 C C . LEU A 1 97 ? 5.697 6.278 0.922 1.00 92.25 97 LEU A C 1
ATOM 712 O O . LEU A 1 97 ? 5.740 7.342 1.534 1.00 92.25 97 LEU A O 1
ATOM 716 N N . ALA A 1 98 ? 6.122 6.160 -0.339 1.00 90.31 98 ALA A N 1
ATOM 717 C CA . ALA A 1 98 ? 6.704 7.290 -1.063 1.00 90.31 98 ALA A CA 1
ATOM 718 C C . ALA A 1 98 ? 5.616 8.301 -1.500 1.00 90.31 98 ALA A C 1
ATOM 720 O O . ALA A 1 98 ? 4.451 7.933 -1.634 1.00 90.31 98 ALA A O 1
ATOM 721 N N . PRO A 1 99 ? 5.937 9.572 -1.785 1.00 88.81 99 PRO A N 1
ATOM 722 C CA . PRO A 1 99 ? 7.255 10.184 -1.701 1.00 88.81 99 PRO A CA 1
ATOM 723 C C . PRO A 1 99 ? 7.705 10.362 -0.252 1.00 88.81 99 PRO A C 1
ATOM 725 O O . PRO A 1 99 ? 6.948 10.820 0.601 1.00 88.81 99 PRO A O 1
ATOM 728 N N . PHE A 1 100 ? 8.960 10.018 0.020 1.00 89.44 100 PHE A N 1
ATOM 729 C CA . PHE A 1 100 ? 9.537 10.246 1.336 1.00 89.44 100 PHE A CA 1
ATOM 730 C C . PHE A 1 100 ? 9.935 11.719 1.485 1.00 89.44 100 PHE A C 1
ATOM 732 O O . PHE A 1 100 ? 10.520 12.268 0.549 1.00 89.44 100 PHE A O 1
ATOM 739 N N . PRO A 1 101 ? 9.694 12.364 2.641 1.00 86.56 101 PRO A N 1
ATOM 740 C CA . PRO A 1 101 ? 9.991 13.785 2.818 1.00 86.56 101 PRO A CA 1
ATOM 741 C C . PRO A 1 101 ? 11.442 14.170 2.519 1.00 86.56 101 PRO A C 1
ATOM 743 O O . PRO A 1 101 ? 11.698 15.228 1.956 1.00 86.56 101 PRO A O 1
ATOM 746 N N . TRP A 1 102 ? 12.388 13.286 2.835 1.00 86.25 102 TRP A N 1
ATOM 747 C CA . TRP A 1 102 ? 13.818 13.489 2.587 1.00 86.25 102 TRP A CA 1
ATOM 748 C C . TRP A 1 102 ? 14.248 13.263 1.130 1.00 86.25 102 TRP A C 1
ATOM 750 O O . TRP A 1 102 ? 15.373 13.595 0.779 1.00 86.25 102 TRP A O 1
ATOM 760 N N . GLN A 1 103 ? 13.389 12.694 0.281 1.00 81.38 103 GLN A N 1
ATOM 761 C CA . GLN A 1 103 ? 13.671 12.486 -1.146 1.00 81.38 103 GLN A CA 1
ATOM 762 C C . GLN A 1 103 ? 13.138 13.621 -2.028 1.00 81.38 103 GLN A C 1
ATOM 764 O O . GLN A 1 103 ? 13.243 13.553 -3.251 1.00 81.38 103 GLN A O 1
ATOM 769 N N . MET A 1 104 ? 12.537 14.652 -1.431 1.00 80.19 104 MET A N 1
ATOM 770 C CA . MET A 1 104 ? 11.898 15.713 -2.192 1.00 80.19 104 MET A CA 1
ATOM 771 C C . MET A 1 104 ? 12.912 16.717 -2.721 1.00 80.19 104 MET A C 1
ATOM 773 O O . MET A 1 104 ? 13.529 17.452 -1.957 1.00 80.19 104 MET A O 1
ATOM 777 N N . THR A 1 105 ? 13.041 16.774 -4.043 1.00 78.06 105 THR A N 1
ATOM 778 C CA . THR A 1 105 ? 13.953 17.700 -4.732 1.00 78.06 105 THR A CA 1
ATOM 779 C C . THR A 1 105 ? 13.237 18.921 -5.308 1.00 78.06 105 THR A C 1
ATOM 781 O O . THR A 1 105 ? 13.860 19.952 -5.533 1.00 78.06 105 THR A O 1
ATOM 784 N N . ASN A 1 106 ? 11.917 18.827 -5.509 1.00 82.12 106 ASN A N 1
ATOM 785 C CA . ASN A 1 106 ? 11.126 19.802 -6.261 1.00 82.12 106 ASN A CA 1
ATOM 786 C C . ASN A 1 106 ? 9.897 20.285 -5.469 1.00 82.12 106 ASN A C 1
ATOM 788 O O . ASN A 1 106 ? 9.224 19.497 -4.802 1.00 82.12 106 ASN A O 1
ATOM 792 N N . LEU A 1 107 ? 9.509 21.558 -5.636 1.00 81.69 107 LEU A N 1
ATOM 793 C CA . LEU A 1 107 ? 8.347 22.162 -4.953 1.00 81.69 107 LEU A CA 1
ATOM 794 C C . LEU A 1 107 ? 7.029 21.411 -5.221 1.00 81.69 107 LEU A C 1
ATOM 796 O O . LEU A 1 107 ? 6.186 21.279 -4.338 1.00 81.69 107 LEU A O 1
ATOM 800 N N . ARG A 1 108 ? 6.868 20.849 -6.427 1.00 81.38 108 ARG A N 1
ATOM 801 C CA . ARG A 1 108 ? 5.710 20.011 -6.781 1.00 81.38 108 ARG A CA 1
ATOM 802 C C . ARG A 1 108 ? 5.587 18.783 -5.875 1.00 81.38 108 ARG A C 1
ATOM 804 O O . ARG A 1 108 ? 4.478 18.401 -5.525 1.00 81.38 108 ARG A O 1
ATOM 811 N N . GLN A 1 109 ? 6.711 18.170 -5.505 1.00 80.94 109 GLN A N 1
ATOM 812 C CA . GLN A 1 109 ? 6.722 17.031 -4.587 1.00 80.94 109 GLN A CA 1
ATOM 813 C C . GLN A 1 109 ? 6.398 17.500 -3.163 1.00 80.94 109 GLN A C 1
ATOM 815 O O . GLN A 1 109 ? 5.607 16.851 -2.484 1.00 80.94 109 GLN A O 1
ATOM 820 N N . ALA A 1 110 ? 6.891 18.673 -2.753 1.00 84.75 110 ALA A N 1
ATOM 821 C CA . ALA A 1 110 ? 6.625 19.242 -1.429 1.00 84.75 110 ALA A CA 1
ATOM 822 C C . ALA A 1 110 ? 5.129 19.477 -1.147 1.00 84.75 110 ALA A C 1
ATOM 824 O O . ALA A 1 110 ? 4.675 19.249 -0.029 1.00 84.75 110 ALA A O 1
ATOM 825 N N . ILE A 1 111 ? 4.333 19.848 -2.157 1.00 88.25 111 ILE A N 1
ATOM 826 C CA . ILE A 1 111 ? 2.874 20.033 -2.012 1.00 88.25 111 ILE A CA 1
ATOM 827 C C . ILE A 1 111 ? 2.159 18.727 -1.620 1.00 88.25 111 ILE A C 1
ATOM 829 O O . ILE A 1 111 ? 1.105 18.769 -0.993 1.00 88.25 111 ILE A O 1
ATOM 833 N N . THR A 1 112 ? 2.742 17.564 -1.925 1.00 87.19 112 THR A N 1
ATOM 834 C CA . THR A 1 112 ? 2.167 16.256 -1.563 1.00 87.19 112 THR A CA 1
ATOM 835 C C . THR A 1 112 ? 2.456 15.842 -0.114 1.00 87.19 112 THR A C 1
ATOM 837 O O . THR A 1 112 ? 1.842 14.900 0.388 1.00 87.19 112 THR A O 1
ATOM 840 N N . LEU A 1 113 ? 3.346 16.551 0.598 1.00 88.06 113 LEU A N 1
ATOM 841 C CA . LEU A 1 113 ? 3.738 16.211 1.973 1.00 88.06 113 LEU A CA 1
ATOM 842 C C . LEU A 1 113 ? 2.573 16.126 2.957 1.00 88.06 113 LEU A C 1
ATOM 844 O O . LEU A 1 113 ? 2.522 15.138 3.691 1.00 88.06 113 LEU A O 1
ATOM 848 N N . PRO A 1 114 ? 1.641 17.099 3.013 1.00 91.44 114 PRO A N 1
ATOM 849 C CA . PRO A 1 114 ? 0.552 17.036 3.980 1.00 91.44 114 PRO A CA 1
ATOM 850 C C . PRO A 1 114 ? -0.293 15.775 3.793 1.00 91.44 114 PRO A C 1
ATOM 852 O O . PRO A 1 114 ? -0.651 15.122 4.771 1.00 91.44 114 PRO A O 1
ATOM 855 N N . GLU A 1 115 ? -0.548 15.385 2.542 1.00 91.56 115 GLU A N 1
ATOM 856 C CA . GLU A 1 115 ? -1.276 14.156 2.231 1.00 91.56 115 GLU A CA 1
ATOM 857 C C . GLU A 1 115 ? -0.512 12.914 2.702 1.00 91.56 115 GLU A C 1
ATOM 859 O O . GLU A 1 115 ? -1.097 12.043 3.343 1.00 91.56 115 GLU A O 1
ATOM 864 N N . VAL A 1 116 ? 0.796 12.831 2.435 1.00 91.12 116 VAL A N 1
ATOM 865 C CA . VAL A 1 116 ? 1.619 11.681 2.846 1.00 91.12 116 VAL A CA 1
ATOM 866 C C . VAL A 1 116 ? 1.696 11.563 4.367 1.00 91.12 116 VAL A C 1
ATOM 868 O O . VAL A 1 116 ? 1.592 10.461 4.900 1.00 91.12 116 VAL A O 1
ATOM 871 N N . LEU A 1 117 ? 1.816 12.680 5.086 1.00 92.56 117 LEU A N 1
ATOM 872 C CA . LEU A 1 117 ? 1.826 12.682 6.549 1.00 92.56 117 LEU A CA 1
ATOM 873 C C . LEU A 1 117 ? 0.487 12.206 7.126 1.00 92.56 117 LEU A C 1
ATOM 875 O O . LEU A 1 117 ? 0.473 11.385 8.045 1.00 92.56 117 LEU A O 1
ATOM 879 N N . LEU A 1 118 ? -0.636 12.663 6.563 1.00 94.00 118 LEU A N 1
ATOM 880 C CA . LEU A 1 118 ? -1.968 12.172 6.931 1.00 94.00 118 LEU A CA 1
ATOM 881 C C . LEU A 1 118 ? -2.125 10.680 6.620 1.00 94.00 118 LEU A C 1
ATOM 883 O O . LEU A 1 118 ? -2.685 9.925 7.420 1.00 94.00 118 LEU A O 1
ATOM 887 N N . TRP A 1 119 ? -1.597 10.239 5.482 1.00 94.31 119 TRP A N 1
ATOM 888 C CA . TRP A 1 119 ? -1.586 8.836 5.098 1.00 94.31 119 TRP A CA 1
ATOM 889 C C . TRP A 1 119 ? -0.787 7.984 6.092 1.00 94.31 119 TRP A C 1
ATOM 891 O O . TRP A 1 119 ? -1.306 6.990 6.597 1.00 94.31 119 TRP A O 1
ATOM 901 N N . TRP A 1 120 ? 0.427 8.398 6.458 1.00 94.75 120 TRP A N 1
ATOM 902 C CA . TRP A 1 120 ? 1.249 7.701 7.450 1.00 94.75 120 TRP A CA 1
ATOM 903 C C . TRP A 1 120 ? 0.587 7.661 8.828 1.00 94.75 120 TRP A C 1
ATOM 905 O O . TRP A 1 120 ? 0.560 6.609 9.467 1.00 94.75 120 TRP A O 1
ATOM 915 N N . ALA A 1 121 ? -0.030 8.764 9.258 1.00 95.25 121 ALA A N 1
ATOM 916 C CA . ALA A 1 121 ? -0.817 8.808 10.489 1.00 95.25 121 ALA A CA 1
ATOM 917 C C . ALA A 1 121 ? -2.023 7.848 10.457 1.00 95.25 121 ALA A C 1
ATOM 919 O O . ALA A 1 121 ? -2.477 7.386 11.506 1.00 95.25 121 ALA A O 1
ATOM 920 N N . SER A 1 122 ? -2.516 7.510 9.262 1.00 95.81 122 SER A N 1
ATOM 921 C CA . SER A 1 122 ? -3.630 6.582 9.057 1.00 95.81 122 SER A CA 1
ATOM 922 C C . SER A 1 122 ? -3.216 5.102 9.089 1.00 95.81 122 SER A C 1
ATOM 924 O O . SER A 1 122 ? -4.064 4.241 9.331 1.00 95.81 122 SER A O 1
ATOM 926 N N . ILE A 1 123 ? -1.929 4.772 8.913 1.00 95.62 123 ILE A N 1
ATOM 927 C CA . ILE A 1 123 ? -1.431 3.381 8.857 1.00 95.62 123 ILE A CA 1
ATOM 928 C C . ILE A 1 123 ? -1.787 2.557 10.111 1.00 95.62 123 ILE A C 1
ATOM 930 O O . ILE A 1 123 ? -2.265 1.433 9.956 1.00 95.62 123 ILE A O 1
ATOM 934 N N . PRO A 1 124 ? -1.647 3.055 11.356 1.00 95.94 124 PRO A N 1
ATOM 935 C CA . PRO A 1 124 ? -2.051 2.287 12.538 1.00 95.94 124 PRO A CA 1
ATOM 936 C C . PRO A 1 124 ? -3.546 1.922 12.537 1.00 95.94 124 PRO A C 1
ATOM 938 O O . PRO A 1 124 ? -3.940 0.835 12.975 1.00 95.94 124 PRO A O 1
ATOM 941 N N . PHE A 1 125 ? -4.394 2.807 12.005 1.00 96.88 125 PHE A N 1
ATOM 942 C CA . PHE A 1 125 ? -5.826 2.549 11.851 1.00 96.88 125 PHE A CA 1
ATOM 943 C C . PHE A 1 125 ? -6.084 1.531 10.744 1.00 96.88 125 PHE A C 1
ATOM 945 O O . PHE A 1 125 ? -6.846 0.593 10.956 1.00 96.88 125 PHE A O 1
ATOM 952 N N . LEU A 1 126 ? -5.383 1.643 9.614 1.00 96.56 126 LEU A N 1
ATOM 953 C CA . LEU A 1 126 ? -5.427 0.643 8.550 1.00 96.56 126 LEU A CA 1
ATOM 954 C C . LEU A 1 126 ? -5.106 -0.755 9.091 1.00 96.56 126 LEU A C 1
ATOM 956 O O . LEU A 1 126 ? -5.888 -1.678 8.893 1.00 96.56 126 LEU A O 1
ATOM 960 N N . LEU A 1 127 ? -3.992 -0.907 9.813 1.00 96.31 127 LEU A N 1
ATOM 961 C CA . LEU A 1 127 ? -3.554 -2.200 10.345 1.00 96.31 127 LEU A CA 1
ATOM 962 C C . LEU A 1 127 ? -4.559 -2.784 11.343 1.00 96.31 127 LEU A C 1
ATOM 964 O O . LEU A 1 127 ? -4.895 -3.965 11.268 1.00 96.31 127 LEU A O 1
ATOM 968 N N . SER A 1 128 ? -5.077 -1.962 12.258 1.00 96.06 128 SER A N 1
ATOM 969 C CA . SER A 1 128 ? -6.059 -2.416 13.251 1.00 96.06 128 SER A CA 1
ATOM 970 C C . SER A 1 128 ? -7.418 -2.765 12.632 1.00 96.06 128 SER A C 1
ATOM 972 O O . SER A 1 128 ? -8.014 -3.780 13.002 1.00 96.06 128 SER A O 1
ATOM 974 N N . GLY A 1 129 ? -7.887 -1.978 11.661 1.00 95.81 129 GLY A N 1
ATOM 975 C CA . GLY A 1 129 ? -9.119 -2.241 10.924 1.00 95.81 129 GLY A CA 1
ATOM 976 C C . GLY A 1 129 ? -9.013 -3.459 10.012 1.00 95.81 129 GLY A C 1
ATOM 977 O O . GLY A 1 129 ? -9.927 -4.285 9.987 1.00 95.81 129 GLY A O 1
ATOM 978 N N . LEU A 1 130 ? -7.878 -3.633 9.330 1.00 95.75 130 LEU A N 1
ATOM 979 C CA . LEU A 1 130 ? -7.583 -4.813 8.519 1.00 95.75 130 LEU A CA 1
ATOM 980 C C . LEU A 1 130 ? -7.563 -6.074 9.388 1.00 95.75 130 LEU A C 1
ATOM 982 O O . LEU A 1 130 ? -8.249 -7.047 9.081 1.00 95.75 130 LEU A O 1
ATOM 986 N N . TRP A 1 131 ? -6.848 -6.030 10.516 1.00 96.00 131 TRP A N 1
ATOM 987 C CA . TRP A 1 131 ? -6.769 -7.141 11.461 1.00 96.00 131 TRP A CA 1
ATOM 988 C C . TRP A 1 131 ? -8.146 -7.548 11.997 1.00 96.00 131 TRP A C 1
ATOM 990 O O . TRP A 1 131 ? -8.507 -8.726 11.978 1.00 96.00 131 TRP A O 1
ATOM 1000 N N . TYR A 1 132 ? -8.948 -6.575 12.436 1.00 95.38 132 TYR A N 1
ATOM 1001 C CA . TYR A 1 132 ? -10.313 -6.832 12.893 1.00 95.38 132 TYR A CA 1
ATOM 1002 C C . TYR A 1 132 ? -11.182 -7.425 11.784 1.00 95.38 132 TYR A C 1
ATOM 1004 O O . TYR A 1 132 ? -11.909 -8.390 12.009 1.00 95.38 132 TYR A O 1
ATOM 1012 N N . THR A 1 133 ? -11.088 -6.878 10.574 1.00 93.69 133 THR A N 1
ATOM 1013 C CA . THR A 1 133 ? -11.893 -7.325 9.438 1.00 93.69 133 THR A CA 1
ATOM 1014 C C . THR A 1 133 ? -11.552 -8.758 9.042 1.00 93.69 133 THR A C 1
ATOM 1016 O O . THR A 1 133 ? -12.458 -9.571 8.861 1.00 93.69 133 THR A O 1
ATOM 1019 N N . ILE A 1 134 ? -10.265 -9.108 8.994 1.00 93.00 134 ILE A N 1
ATOM 1020 C CA . ILE A 1 134 ? -9.805 -10.475 8.721 1.00 93.00 134 ILE A CA 1
ATOM 1021 C C . ILE A 1 134 ? -10.275 -11.441 9.813 1.00 93.00 134 ILE A C 1
ATOM 1023 O O . ILE A 1 134 ? -10.678 -12.560 9.511 1.00 93.00 134 ILE A O 1
ATOM 1027 N N . LYS A 1 135 ? -10.274 -11.029 11.082 1.00 92.31 135 LYS A N 1
ATOM 1028 C CA . LYS A 1 135 ? -10.685 -11.911 12.179 1.00 92.31 135 LYS A CA 1
ATOM 1029 C C . LYS A 1 135 ? -12.206 -12.086 12.277 1.00 92.31 135 LYS A C 1
ATOM 1031 O O . LYS A 1 135 ? -12.675 -13.183 12.567 1.00 92.31 135 LYS A O 1
ATOM 1036 N N . ASN A 1 136 ? -12.978 -11.027 12.032 1.00 91.56 136 ASN A N 1
ATOM 1037 C CA . ASN A 1 136 ? -14.398 -10.981 12.394 1.00 91.56 136 ASN A CA 1
ATOM 1038 C C . ASN A 1 136 ? -15.350 -10.934 11.187 1.00 91.56 136 ASN A C 1
ATOM 1040 O O . ASN A 1 136 ? -16.519 -11.296 11.318 1.00 91.56 136 ASN A O 1
ATOM 1044 N N . ARG A 1 137 ? -14.895 -10.460 10.021 1.00 89.88 137 ARG A N 1
ATOM 1045 C CA . ARG A 1 137 ? -15.742 -10.174 8.845 1.00 89.88 137 ARG A CA 1
ATOM 1046 C C . ARG A 1 137 ? -15.136 -10.655 7.519 1.00 89.88 137 ARG A C 1
ATOM 1048 O O . ARG A 1 137 ? -15.570 -10.218 6.456 1.00 89.88 137 ARG A O 1
ATOM 1055 N N . LEU A 1 138 ? -14.200 -11.609 7.563 1.00 85.12 138 LEU A N 1
ATOM 1056 C CA . LEU A 1 138 ? -13.432 -12.060 6.395 1.00 85.12 138 LEU A CA 1
ATOM 1057 C C . LEU A 1 138 ? -14.306 -12.384 5.181 1.00 85.12 138 LEU A C 1
ATOM 1059 O O . LEU A 1 138 ? -14.027 -11.913 4.086 1.00 85.12 138 LEU A O 1
ATOM 1063 N N . ARG A 1 139 ? -15.397 -13.137 5.368 1.00 78.19 139 ARG A N 1
ATOM 1064 C CA . ARG A 1 139 ? -16.259 -13.570 4.254 1.00 78.19 139 ARG A CA 1
ATOM 1065 C C . ARG A 1 139 ? -16.849 -12.403 3.467 1.00 78.19 139 ARG A C 1
ATOM 1067 O O . ARG A 1 139 ? -16.848 -12.439 2.243 1.00 78.19 139 ARG A O 1
ATOM 1074 N N . SER A 1 140 ? -17.316 -11.374 4.168 1.00 80.81 140 SER A N 1
ATOM 1075 C CA . SER A 1 140 ? -17.915 -10.188 3.553 1.00 80.81 140 SER A CA 1
ATOM 1076 C C . SER A 1 140 ? -16.866 -9.279 2.911 1.00 80.81 140 SER A C 1
ATOM 1078 O O . SER A 1 140 ? -17.179 -8.550 1.977 1.00 80.81 140 SER A O 1
ATOM 1080 N N . SER A 1 141 ? -15.620 -9.329 3.387 1.00 86.94 141 SER A N 1
ATOM 1081 C CA . SER A 1 141 ? -14.547 -8.432 2.946 1.00 86.94 141 SER A CA 1
ATOM 1082 C C . SER A 1 141 ? -13.564 -9.062 1.958 1.00 86.94 141 SER A C 1
ATOM 1084 O O . SER A 1 141 ? -12.758 -8.335 1.385 1.00 86.94 141 SER A O 1
ATOM 1086 N N . ILE A 1 142 ? -13.636 -10.377 1.710 1.00 84.94 142 ILE A N 1
ATOM 1087 C CA . ILE A 1 142 ? -12.742 -11.096 0.786 1.00 84.94 142 ILE A CA 1
ATOM 1088 C C . ILE A 1 142 ? -12.648 -10.441 -0.599 1.00 84.94 142 ILE A C 1
ATOM 1090 O O . ILE A 1 142 ? -11.521 -10.252 -1.048 1.00 84.94 142 ILE A O 1
ATOM 1094 N N . PRO A 1 143 ? -13.747 -10.042 -1.272 1.00 85.44 143 PRO A N 1
ATOM 1095 C CA . PRO A 1 143 ? -13.638 -9.439 -2.600 1.00 85.44 143 PRO A CA 1
ATOM 1096 C C . PRO A 1 143 ? -12.793 -8.160 -2.602 1.00 85.44 143 PRO A C 1
ATOM 1098 O O . PRO A 1 143 ? -11.920 -7.995 -3.449 1.00 85.44 143 PRO A O 1
ATOM 1101 N N . ILE A 1 144 ? -13.001 -7.290 -1.610 1.00 87.62 144 ILE A N 1
ATOM 1102 C CA . ILE A 1 144 ? -12.261 -6.029 -1.463 1.00 87.62 144 ILE A CA 1
ATOM 1103 C C . ILE A 1 144 ? -10.802 -6.308 -1.077 1.00 87.62 144 ILE A C 1
ATOM 1105 O O . ILE A 1 144 ? -9.889 -5.684 -1.616 1.00 87.62 144 ILE A O 1
ATOM 1109 N N . LEU A 1 145 ? -10.563 -7.266 -0.179 1.00 88.50 145 LEU A N 1
ATOM 1110 C CA . LEU A 1 145 ? -9.217 -7.664 0.238 1.00 88.50 145 LEU A CA 1
ATOM 1111 C C . LEU A 1 145 ? -8.405 -8.223 -0.928 1.00 88.50 145 LEU A C 1
ATOM 1113 O O . LEU A 1 145 ? -7.295 -7.764 -1.167 1.00 88.50 145 LEU A O 1
ATOM 1117 N N . VAL A 1 146 ? -8.966 -9.170 -1.680 1.00 85.19 146 VAL A N 1
ATOM 1118 C CA . VAL A 1 146 ? -8.290 -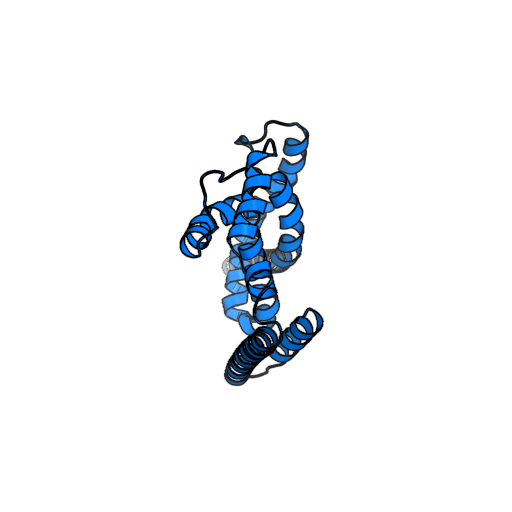9.782 -2.829 1.00 85.19 146 VAL A CA 1
ATOM 1119 C C . VAL A 1 146 ? -8.035 -8.737 -3.908 1.00 85.19 146 VAL A C 1
ATOM 1121 O O . VAL A 1 146 ? -6.916 -8.646 -4.401 1.00 85.19 146 VAL A O 1
ATOM 1124 N N . PHE A 1 147 ? -9.028 -7.905 -4.228 1.00 86.69 147 PHE A N 1
ATOM 1125 C CA . PHE A 1 147 ? -8.867 -6.846 -5.221 1.00 86.69 147 PHE A CA 1
ATOM 1126 C C . PHE A 1 147 ? -7.769 -5.850 -4.830 1.00 86.69 147 PHE A C 1
ATOM 1128 O O . PHE A 1 147 ? -6.852 -5.598 -5.611 1.00 86.69 147 PHE A O 1
ATOM 1135 N N . SER A 1 148 ? -7.829 -5.317 -3.606 1.00 90.81 148 SER A N 1
ATOM 1136 C CA . SER A 1 148 ? -6.840 -4.349 -3.122 1.00 90.81 148 SER A CA 1
ATOM 1137 C C . SER A 1 148 ? -5.436 -4.954 -3.044 1.00 90.81 148 SER A C 1
ATOM 1139 O O . SER A 1 148 ? -4.476 -4.302 -3.450 1.00 90.81 148 SER A O 1
ATOM 1141 N N . LEU A 1 149 ? -5.309 -6.213 -2.612 1.00 91.44 149 LEU A N 1
ATOM 1142 C CA . LEU A 1 149 ? -4.035 -6.928 -2.563 1.00 91.44 149 LEU A CA 1
ATOM 1143 C C . LEU A 1 149 ? -3.459 -7.154 -3.964 1.00 91.44 149 LEU A C 1
ATOM 1145 O O . LEU A 1 149 ? -2.302 -6.818 -4.199 1.00 91.44 149 LEU A O 1
ATOM 1149 N N . MET A 1 150 ? -4.255 -7.676 -4.901 1.00 87.06 150 MET A N 1
ATOM 1150 C CA . MET A 1 150 ? -3.806 -7.922 -6.275 1.00 87.06 150 MET A CA 1
ATOM 1151 C C . MET A 1 150 ? -3.362 -6.629 -6.957 1.00 87.06 150 MET A C 1
ATOM 1153 O O . MET A 1 150 ? -2.308 -6.610 -7.587 1.00 87.06 150 MET A O 1
ATOM 1157 N N . LEU A 1 151 ? -4.121 -5.542 -6.792 1.00 90.38 151 LEU A N 1
ATOM 1158 C CA . LEU A 1 151 ? -3.770 -4.242 -7.364 1.00 90.38 151 LEU A CA 1
ATOM 1159 C C . LEU A 1 151 ? -2.471 -3.692 -6.762 1.00 90.38 151 LEU A C 1
ATOM 1161 O O . LEU A 1 151 ? -1.615 -3.187 -7.484 1.00 90.38 151 LEU A O 1
ATOM 1165 N N . THR A 1 152 ? -2.295 -3.849 -5.448 1.00 92.69 152 THR A N 1
ATOM 1166 C CA . THR A 1 152 ? -1.074 -3.432 -4.747 1.00 92.69 152 THR A CA 1
ATOM 1167 C C . THR A 1 152 ? 0.145 -4.210 -5.244 1.00 92.69 152 THR A C 1
ATOM 1169 O O . THR A 1 152 ? 1.174 -3.607 -5.543 1.00 92.69 152 THR A O 1
ATOM 1172 N N . LEU A 1 153 ? 0.030 -5.534 -5.387 1.00 91.19 153 LEU A N 1
ATOM 1173 C CA . LEU A 1 153 ? 1.111 -6.378 -5.899 1.00 91.19 153 LEU A CA 1
ATOM 1174 C C . LEU A 1 153 ? 1.443 -6.038 -7.357 1.00 91.19 153 LEU A C 1
ATOM 1176 O O . LEU A 1 153 ? 2.607 -5.805 -7.681 1.00 91.19 153 LEU A O 1
ATOM 1180 N N . ALA A 1 154 ? 0.431 -5.914 -8.216 1.00 88.56 154 ALA A N 1
ATOM 1181 C CA . ALA A 1 154 ? 0.626 -5.554 -9.616 1.00 88.56 154 ALA A CA 1
ATOM 1182 C C . ALA A 1 154 ? 1.365 -4.213 -9.756 1.00 88.56 154 ALA A C 1
ATOM 1184 O O . ALA A 1 154 ? 2.357 -4.120 -10.476 1.00 88.56 154 ALA A O 1
ATOM 1185 N N . TYR A 1 155 ? 0.943 -3.188 -9.011 1.00 90.94 155 TYR A N 1
ATOM 1186 C CA . TYR A 1 155 ? 1.592 -1.878 -9.037 1.00 90.94 155 TYR A CA 1
ATOM 1187 C C . TYR A 1 155 ? 2.988 -1.878 -8.413 1.00 90.94 155 TYR A C 1
ATOM 1189 O O . TYR A 1 155 ? 3.852 -1.160 -8.912 1.00 90.94 155 TYR A O 1
ATOM 1197 N N . SER A 1 156 ? 3.260 -2.695 -7.391 1.00 89.81 156 SER A N 1
ATOM 1198 C CA . SER A 1 156 ? 4.617 -2.792 -6.832 1.00 89.81 156 SER A CA 1
ATOM 1199 C C . SER A 1 156 ? 5.643 -3.323 -7.840 1.00 89.81 156 SER A C 1
ATOM 1201 O O . SER A 1 156 ? 6.763 -2.813 -7.894 1.00 89.81 156 SER A O 1
ATOM 1203 N N . ILE A 1 157 ? 5.251 -4.284 -8.682 1.00 89.00 157 ILE A N 1
ATOM 1204 C CA . ILE A 1 157 ? 6.126 -4.858 -9.716 1.00 89.00 157 ILE A CA 1
ATOM 1205 C C . ILE A 1 157 ? 6.201 -3.925 -10.926 1.00 89.00 157 ILE A C 1
ATOM 1207 O O . ILE A 1 157 ? 7.278 -3.695 -11.466 1.00 89.00 157 ILE A O 1
ATOM 1211 N N . PHE A 1 158 ? 5.079 -3.335 -11.334 1.00 88.62 158 PHE A N 1
ATOM 1212 C CA . PHE A 1 158 ? 5.006 -2.559 -12.571 1.00 88.62 158 PHE A CA 1
ATOM 1213 C C . PHE A 1 158 ? 5.627 -1.156 -12.463 1.00 88.62 158 PHE A C 1
ATOM 1215 O O . PHE A 1 158 ? 6.208 -0.646 -13.418 1.00 88.62 158 PHE A O 1
ATOM 1222 N N . LEU A 1 159 ? 5.505 -0.493 -11.310 1.00 89.81 159 LEU A N 1
ATOM 1223 C CA . LEU A 1 159 ? 5.843 0.927 -11.203 1.00 89.81 159 LEU A CA 1
ATOM 1224 C C . LEU A 1 159 ? 7.314 1.141 -10.842 1.00 89.81 159 LEU A C 1
ATOM 1226 O O . LEU A 1 159 ? 7.727 0.802 -9.741 1.00 89.81 159 LEU A O 1
ATOM 1230 N N . GLY A 1 160 ? 8.071 1.794 -11.727 1.00 87.62 160 GLY A N 1
ATOM 1231 C CA . GLY A 1 160 ? 9.457 2.232 -11.486 1.00 87.62 160 GLY A CA 1
ATOM 1232 C C . GLY A 1 160 ? 9.616 3.712 -11.106 1.00 87.62 160 GLY A C 1
ATOM 1233 O O . GLY A 1 160 ? 10.736 4.194 -10.975 1.00 87.62 160 GLY A O 1
ATOM 1234 N N . ASN A 1 161 ? 8.519 4.464 -10.942 1.00 91.19 161 ASN A N 1
ATOM 1235 C CA . ASN A 1 161 ? 8.546 5.915 -10.720 1.00 91.19 161 ASN A CA 1
ATOM 1236 C C . ASN A 1 161 ? 7.719 6.352 -9.501 1.00 91.19 161 ASN A C 1
ATOM 1238 O O . ASN A 1 161 ? 6.551 5.976 -9.390 1.00 91.19 161 ASN A O 1
ATOM 1242 N N . ILE A 1 162 ? 8.280 7.215 -8.646 1.00 88.50 162 ILE A N 1
ATOM 1243 C CA . ILE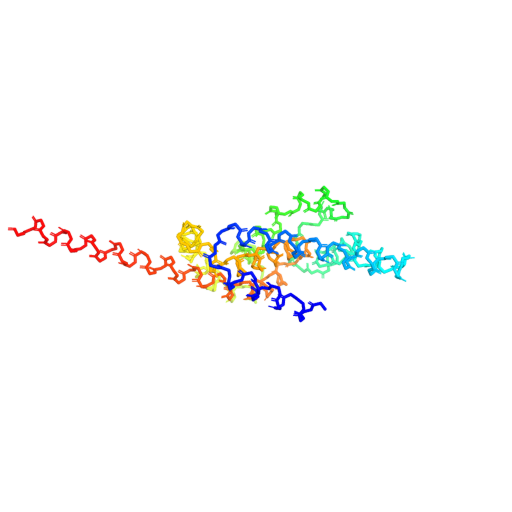 A 1 162 ? 7.613 7.714 -7.429 1.00 88.50 162 ILE A CA 1
ATOM 1244 C C . ILE A 1 162 ? 6.372 8.553 -7.761 1.00 88.50 162 ILE A C 1
ATOM 1246 O O . ILE A 1 162 ? 5.320 8.368 -7.153 1.00 88.50 162 ILE A O 1
ATOM 1250 N N . GLY A 1 163 ? 6.457 9.463 -8.734 1.00 86.62 163 GLY A N 1
ATOM 1251 C CA . GLY A 1 163 ? 5.336 10.324 -9.129 1.00 86.62 163 GLY A CA 1
ATOM 1252 C C . GLY A 1 163 ? 4.165 9.551 -9.749 1.00 86.62 163 GLY A C 1
ATOM 1253 O O . GLY A 1 163 ? 2.999 9.890 -9.535 1.00 86.62 163 GLY A O 1
ATOM 1254 N N . THR A 1 164 ? 4.439 8.485 -10.499 1.00 88.00 164 THR A N 1
ATOM 1255 C CA . THR A 1 164 ? 3.395 7.578 -10.998 1.00 88.00 164 THR A CA 1
ATOM 1256 C C . THR A 1 164 ? 2.856 6.688 -9.881 1.00 88.00 164 THR A C 1
ATOM 1258 O O . THR A 1 164 ? 1.639 6.566 -9.769 1.00 88.00 164 THR A O 1
ATOM 1261 N N . ALA A 1 165 ? 3.714 6.154 -9.007 1.00 89.31 165 ALA A N 1
ATOM 1262 C CA . ALA A 1 165 ? 3.300 5.397 -7.824 1.00 89.31 165 ALA A CA 1
ATOM 1263 C C . ALA A 1 165 ? 2.366 6.199 -6.915 1.00 89.31 165 ALA A C 1
ATOM 1265 O O . ALA A 1 165 ? 1.315 5.696 -6.535 1.00 89.31 165 ALA A O 1
ATOM 1266 N N . TYR A 1 166 ? 2.682 7.468 -6.656 1.00 89.44 166 TYR A N 1
ATOM 1267 C CA . TYR A 1 166 ? 1.834 8.381 -5.893 1.00 89.44 166 TYR A CA 1
ATOM 1268 C C . TYR A 1 166 ? 0.427 8.516 -6.502 1.00 89.44 166 TYR A C 1
ATOM 1270 O O . TYR A 1 166 ? -0.566 8.323 -5.807 1.00 89.44 166 TYR A O 1
ATOM 1278 N N . ARG A 1 167 ? 0.330 8.765 -7.817 1.00 89.06 167 ARG A N 1
ATOM 1279 C CA . ARG A 1 167 ? -0.960 8.923 -8.519 1.00 89.06 167 ARG A CA 1
ATOM 1280 C C . ARG A 1 167 ? -1.772 7.628 -8.574 1.00 89.06 167 ARG A C 1
ATOM 1282 O O . ARG A 1 167 ? -2.985 7.645 -8.393 1.00 89.06 167 ARG A O 1
ATOM 1289 N N . GLN A 1 168 ? -1.111 6.503 -8.838 1.00 90.25 168 GLN A N 1
ATOM 1290 C CA . GLN A 1 168 ? -1.770 5.199 -8.931 1.00 90.25 168 GLN A CA 1
ATOM 1291 C C . GLN A 1 168 ? -2.168 4.663 -7.550 1.00 90.25 168 GLN A C 1
ATOM 1293 O O . GLN A 1 168 ? -3.187 3.982 -7.423 1.00 90.25 168 GLN A O 1
ATOM 1298 N N . ARG A 1 169 ? -1.435 5.030 -6.489 1.00 93.06 169 ARG A N 1
ATOM 1299 C CA . ARG A 1 169 ? -1.787 4.686 -5.107 1.00 93.06 169 ARG A CA 1
ATOM 1300 C C . ARG A 1 169 ? -3.174 5.205 -4.736 1.00 93.06 169 ARG A C 1
ATOM 1302 O O . ARG A 1 169 ? -3.878 4.499 -4.019 1.00 93.06 169 ARG A O 1
ATOM 1309 N N . THR A 1 170 ? -3.604 6.365 -5.235 1.00 90.62 170 THR A N 1
ATOM 1310 C CA . THR A 1 170 ? -4.940 6.907 -4.932 1.00 90.62 170 THR A CA 1
ATOM 1311 C C . THR A 1 170 ? -6.059 5.919 -5.276 1.00 90.62 170 THR A C 1
ATOM 1313 O O . THR A 1 170 ? -7.029 5.813 -4.529 1.00 90.62 170 THR A O 1
ATOM 1316 N N . GLN A 1 171 ? -5.901 5.108 -6.329 1.00 91.31 171 GLN A N 1
ATOM 1317 C CA . GLN A 1 171 ? -6.870 4.061 -6.679 1.00 91.31 171 GLN A CA 1
ATOM 1318 C C . GLN A 1 171 ? -6.953 2.967 -5.608 1.00 91.31 171 GLN A C 1
ATOM 1320 O O . GLN A 1 171 ? -8.041 2.504 -5.276 1.00 91.31 171 GLN A O 1
ATOM 1325 N N . ILE A 1 172 ? -5.813 2.575 -5.035 1.00 93.44 172 ILE A N 1
ATOM 1326 C CA . ILE A 1 172 ? -5.740 1.584 -3.953 1.00 93.44 172 ILE A CA 1
ATOM 1327 C C . ILE A 1 172 ? -6.260 2.193 -2.641 1.00 93.44 172 ILE A C 1
ATOM 1329 O O . ILE A 1 172 ? -7.004 1.544 -1.902 1.00 93.44 172 ILE A O 1
ATOM 1333 N N . GLN A 1 173 ? -5.907 3.450 -2.356 1.00 94.00 173 GLN A N 1
ATOM 1334 C CA . GLN A 1 173 ? -6.274 4.166 -1.132 1.00 94.00 173 GLN A CA 1
ATOM 1335 C C . GLN A 1 173 ? -7.781 4.220 -0.904 1.00 94.00 173 GLN A C 1
ATOM 1337 O O . GLN A 1 173 ? -8.202 4.061 0.237 1.00 94.00 173 GLN A O 1
ATOM 1342 N N . VAL A 1 174 ? -8.595 4.365 -1.956 1.00 93.00 174 VAL A N 1
ATOM 1343 C CA . VAL A 1 174 ? -10.065 4.334 -1.837 1.00 93.00 174 VAL A CA 1
ATOM 1344 C C . VAL A 1 174 ? -10.538 3.069 -1.110 1.00 93.00 174 VAL A C 1
ATOM 1346 O O . VAL A 1 174 ? -11.406 3.138 -0.241 1.00 93.00 174 VAL A O 1
ATOM 1349 N N . PHE A 1 175 ? -9.920 1.920 -1.392 1.00 93.00 175 PHE A N 1
ATOM 1350 C CA . PHE A 1 175 ? -10.248 0.666 -0.716 1.00 93.00 175 PHE A CA 1
ATOM 1351 C C . PHE A 1 175 ? -9.646 0.583 0.685 1.00 93.00 175 PHE A C 1
ATOM 1353 O O . PHE A 1 175 ? -10.309 0.132 1.618 1.00 93.00 175 PHE A O 1
ATOM 1360 N N . LEU A 1 176 ? -8.409 1.055 0.857 1.00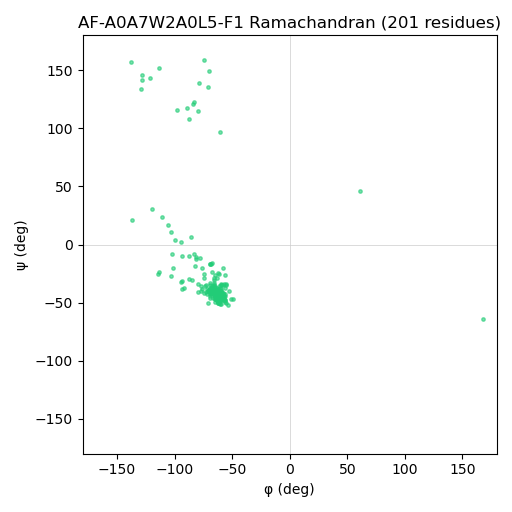 94.56 176 LEU A N 1
ATOM 1361 C CA . LEU A 1 176 ? -7.738 1.046 2.158 1.00 94.56 176 LEU A CA 1
ATOM 1362 C C . LEU A 1 176 ? -8.418 1.975 3.175 1.00 94.56 176 LEU A C 1
ATOM 1364 O O . LEU A 1 176 ? -8.457 1.652 4.362 1.00 94.56 176 LEU A O 1
ATOM 1368 N N . PHE A 1 177 ? -9.032 3.073 2.726 1.00 95.19 177 PHE A N 1
ATOM 1369 C CA . PHE A 1 177 ? -9.782 3.980 3.593 1.00 95.19 177 PHE A CA 1
ATOM 1370 C C . PHE A 1 177 ? -11.004 3.327 4.240 1.00 95.19 177 PHE A C 1
ATOM 1372 O O . PHE A 1 177 ? -11.329 3.669 5.376 1.00 95.19 177 PHE A O 1
ATOM 1379 N N . MET A 1 178 ? -11.624 2.328 3.600 1.00 93.94 178 MET A N 1
ATOM 1380 C CA . MET A 1 178 ? -12.686 1.544 4.241 1.00 93.94 178 MET A CA 1
ATOM 1381 C C . MET A 1 178 ? -12.169 0.821 5.491 1.00 93.94 178 MET A C 1
ATOM 1383 O O . MET A 1 178 ? -12.823 0.827 6.532 1.00 93.94 178 MET A O 1
ATOM 1387 N N . PHE A 1 179 ? -10.967 0.243 5.427 1.00 95.62 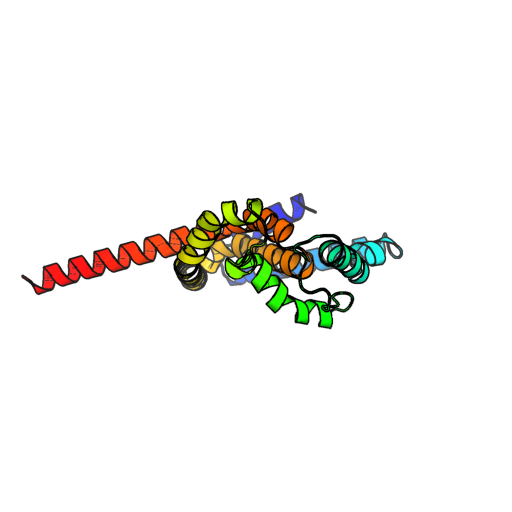179 PHE A N 1
ATOM 1388 C CA . PHE A 1 179 ? -10.353 -0.418 6.581 1.00 95.62 179 PHE A CA 1
ATOM 1389 C C . PHE A 1 179 ? -9.848 0.589 7.620 1.00 95.62 179 PHE A C 1
ATOM 1391 O O . PHE A 1 179 ? -9.980 0.338 8.816 1.00 95.62 179 PHE A O 1
ATOM 1398 N N . ILE A 1 180 ? -9.328 1.743 7.192 1.00 96.81 180 ILE A N 1
ATOM 1399 C CA . ILE A 1 180 ? -8.949 2.840 8.100 1.00 96.81 180 ILE A CA 1
ATOM 1400 C C . ILE A 1 180 ? -10.158 3.301 8.917 1.00 96.81 180 ILE A C 1
ATOM 1402 O O . ILE A 1 180 ? -10.040 3.438 10.133 1.00 96.81 180 ILE A O 1
ATOM 1406 N N . ALA A 1 181 ? -11.321 3.474 8.281 1.00 96.44 181 ALA A N 1
ATOM 1407 C CA . ALA A 1 181 ? -12.555 3.850 8.964 1.00 96.44 181 ALA A CA 1
ATOM 1408 C C . ALA A 1 181 ? -12.933 2.831 10.050 1.00 96.44 181 ALA A C 1
ATOM 1410 O O . ALA A 1 181 ? -13.178 3.214 11.192 1.00 96.44 181 ALA A O 1
ATOM 1411 N N . VAL A 1 182 ? -12.875 1.530 9.739 1.00 95.50 182 VAL A N 1
ATOM 1412 C CA . VAL A 1 182 ? -13.107 0.462 10.729 1.00 95.50 182 VAL A CA 1
ATOM 1413 C C . VAL A 1 182 ? -12.120 0.560 11.897 1.00 95.50 182 VAL A C 1
ATOM 1415 O O . VAL A 1 182 ? -12.525 0.506 13.057 1.00 95.50 182 VAL A O 1
ATOM 1418 N N . GLY A 1 183 ? -10.825 0.732 11.619 1.00 95.94 183 GLY A N 1
ATOM 1419 C CA . GLY A 1 183 ? -9.802 0.865 12.660 1.00 95.94 183 GLY A CA 1
ATOM 1420 C C . GLY A 1 183 ? -9.996 2.094 13.549 1.00 95.94 183 GLY A C 1
ATOM 1421 O O . GLY A 1 183 ? -9.810 2.020 14.767 1.00 95.94 183 GLY A O 1
ATOM 1422 N N . TRP A 1 184 ? -10.411 3.216 12.959 1.00 96.56 184 TRP A N 1
ATOM 1423 C CA . TRP A 1 184 ? -10.754 4.435 13.686 1.00 96.56 184 TRP A CA 1
ATOM 1424 C C . TRP A 1 184 ? -11.930 4.209 14.641 1.00 96.56 184 TRP A C 1
ATOM 1426 O O . TRP A 1 184 ? -11.805 4.485 15.837 1.00 96.56 184 TRP A O 1
ATOM 1436 N N . THR A 1 185 ? -13.027 3.622 14.153 1.00 96.31 185 THR A N 1
ATOM 1437 C CA . THR A 1 185 ? -14.207 3.301 14.971 1.00 96.31 185 THR A CA 1
ATOM 1438 C C . THR A 1 185 ? -13.852 2.382 16.140 1.00 96.31 185 THR A C 1
ATOM 1440 O O . THR A 1 185 ? -14.225 2.661 17.276 1.00 96.31 185 THR A O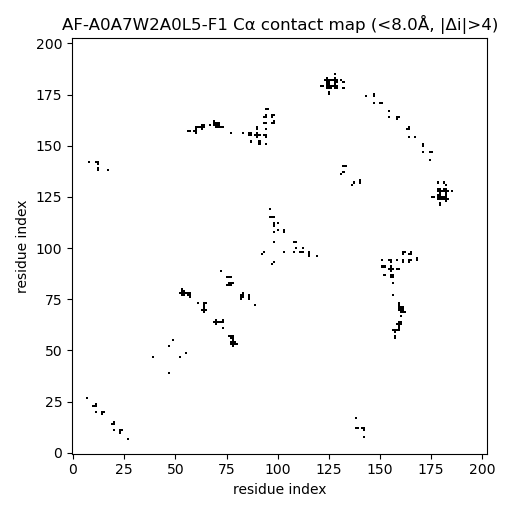 1
ATOM 1443 N N . LEU A 1 186 ? -13.037 1.346 15.915 1.00 94.38 186 LEU A N 1
ATOM 1444 C CA . LEU A 1 186 ? -12.596 0.443 16.986 1.00 94.38 186 LEU A CA 1
ATOM 1445 C C . LEU A 1 186 ? -11.799 1.160 18.080 1.00 94.38 186 LEU A C 1
ATOM 1447 O O . LEU A 1 186 ? -11.886 0.803 19.258 1.00 94.38 186 LEU A O 1
ATOM 1451 N N . ARG A 1 187 ? -10.987 2.160 17.715 1.00 93.94 187 ARG A N 1
ATOM 1452 C CA . ARG A 1 187 ? -10.250 2.965 18.696 1.00 93.94 187 ARG A CA 1
ATOM 1453 C C . ARG A 1 187 ? -11.199 3.839 19.510 1.00 93.94 187 ARG A C 1
ATOM 1455 O O . ARG A 1 187 ? -11.015 3.944 20.725 1.00 93.94 187 ARG A O 1
ATOM 1462 N N . GLN A 1 188 ? -12.193 4.434 18.857 1.00 93.62 188 GLN A N 1
ATOM 1463 C CA . GLN A 1 188 ? -13.203 5.255 19.513 1.00 93.62 188 GLN A CA 1
ATOM 1464 C C . GLN A 1 188 ? -14.017 4.430 20.521 1.00 93.62 188 GLN A C 1
ATOM 1466 O O . GLN A 1 188 ? -14.041 4.778 21.701 1.00 93.62 188 GLN A O 1
ATOM 1471 N N . GLU A 1 189 ? -14.543 3.272 20.112 1.00 93.56 189 GLU A N 1
ATOM 1472 C CA . GLU A 1 189 ? -15.292 2.360 20.990 1.00 93.56 189 GLU A CA 1
ATOM 1473 C C . GLU A 1 189 ? -14.467 1.913 22.207 1.00 93.56 189 GLU A C 1
ATOM 1475 O O . GLU A 1 189 ? -14.960 1.859 23.336 1.00 93.56 189 GLU A O 1
ATOM 1480 N N . ARG A 1 190 ? -13.175 1.608 22.015 1.00 91.75 190 ARG A N 1
ATOM 1481 C CA . ARG A 1 190 ? -12.276 1.254 23.128 1.00 91.75 190 ARG A CA 1
ATOM 1482 C C . ARG A 1 190 ? -12.098 2.407 24.111 1.00 91.75 190 ARG A C 1
ATOM 1484 O O . ARG A 1 190 ? -12.083 2.168 25.318 1.00 91.75 190 ARG A O 1
ATOM 1491 N N . SER A 1 191 ? -11.948 3.633 23.614 1.00 90.38 191 SER A N 1
ATOM 1492 C CA . SER A 1 191 ? -11.796 4.818 24.462 1.00 90.38 191 SER A CA 1
ATOM 1493 C C . SER A 1 191 ? -13.066 5.095 25.273 1.00 90.38 191 SER A C 1
ATOM 1495 O O . SER A 1 191 ? -12.991 5.318 26.483 1.00 90.38 191 SER A O 1
ATOM 1497 N N . GLU A 1 192 ? -14.235 4.993 24.641 1.00 92.44 192 GLU A N 1
ATOM 1498 C CA . GLU A 1 192 ? -15.538 5.168 25.290 1.00 92.44 192 GLU A CA 1
ATOM 1499 C C . GLU A 1 192 ? -15.782 4.106 26.370 1.00 92.44 192 GLU A C 1
ATOM 1501 O O . GLU A 1 192 ? -16.095 4.446 27.514 1.00 92.44 192 GLU A O 1
ATOM 1506 N N . ASN A 1 193 ? -15.519 2.832 26.064 1.00 93.19 193 ASN A N 1
ATOM 1507 C CA . ASN A 1 193 ? -15.631 1.736 27.028 1.00 93.19 193 ASN A CA 1
ATOM 1508 C C . ASN A 1 193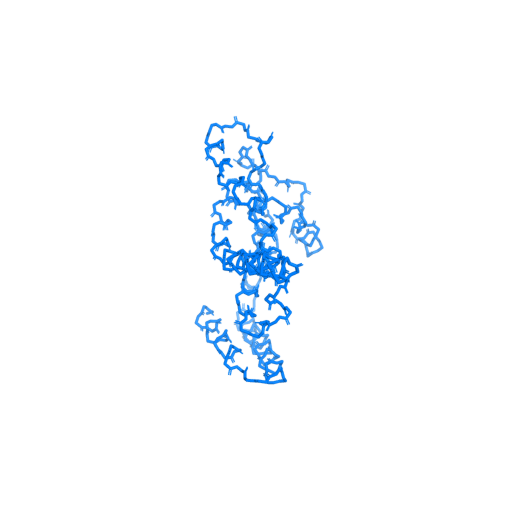 ? -14.714 1.928 28.246 1.00 93.19 193 ASN A C 1
ATOM 1510 O O . ASN A 1 193 ? -15.130 1.715 29.386 1.00 93.19 193 ASN A O 1
ATOM 1514 N N . GLN A 1 194 ? -13.473 2.382 28.043 1.00 90.88 194 GLN A N 1
ATOM 1515 C CA . GLN A 1 194 ? -12.563 2.682 29.153 1.00 90.88 194 GLN A CA 1
ATOM 1516 C C . GLN A 1 194 ? -13.072 3.832 30.030 1.00 90.88 194 GLN A C 1
ATOM 1518 O O . GLN A 1 194 ? -12.961 3.768 31.257 1.00 90.88 194 GLN A O 1
ATOM 1523 N N . ASN A 1 195 ? -13.651 4.870 29.426 1.00 90.75 195 ASN A N 1
ATOM 1524 C CA . ASN A 1 195 ? -14.232 5.992 30.160 1.00 90.75 195 ASN A CA 1
ATOM 1525 C C . ASN A 1 195 ? -15.448 5.561 30.993 1.00 90.75 195 ASN A C 1
ATOM 1527 O O . ASN A 1 195 ? -15.576 5.984 32.144 1.00 90.75 195 ASN A O 1
ATOM 1531 N N . LEU A 1 196 ? -16.297 4.680 30.458 1.00 91.94 196 LEU A N 1
ATOM 1532 C CA . LEU A 1 196 ? -17.419 4.090 31.193 1.00 91.94 196 LEU A CA 1
ATOM 1533 C C . LEU A 1 196 ? -16.936 3.265 32.393 1.00 91.94 196 LEU A C 1
ATOM 1535 O O . LEU A 1 196 ? -17.389 3.495 33.514 1.00 91.94 196 LEU A O 1
ATOM 1539 N N . LEU A 1 197 ? -15.947 2.385 32.202 1.00 91.69 197 LEU A N 1
ATOM 1540 C CA . LEU A 1 197 ? -15.366 1.585 33.289 1.00 91.69 197 LEU A CA 1
ATOM 1541 C C . LEU A 1 197 ? -14.743 2.455 34.394 1.00 91.69 197 LEU A C 1
ATOM 1543 O O . LEU A 1 197 ? -14.873 2.143 35.578 1.00 91.69 197 LEU A O 1
ATOM 1547 N N . ARG A 1 198 ? -14.098 3.574 34.034 1.00 90.44 198 ARG A N 1
ATOM 1548 C CA . ARG A 1 198 ? -13.558 4.545 35.004 1.00 90.44 198 ARG A CA 1
ATOM 1549 C C . ARG A 1 198 ? -14.654 5.245 35.810 1.00 90.44 198 ARG A C 1
ATOM 1551 O O . ARG A 1 198 ? -14.431 5.529 36.982 1.00 90.44 198 ARG A O 1
ATOM 1558 N N . ARG A 1 199 ? -15.817 5.526 35.210 1.00 90.62 199 ARG A N 1
ATOM 1559 C CA . ARG A 1 199 ? -16.971 6.115 35.915 1.00 90.62 199 ARG A CA 1
ATOM 1560 C C . ARG A 1 199 ? -17.609 5.130 36.889 1.00 90.62 199 ARG A C 1
ATOM 1562 O O . ARG A 1 199 ? -17.972 5.544 37.981 1.00 90.62 199 ARG A O 1
ATOM 1569 N N . VAL A 1 200 ? -17.699 3.851 36.517 1.00 90.69 200 VAL A N 1
ATOM 1570 C CA . VAL A 1 200 ? -18.212 2.793 37.403 1.00 90.69 200 VAL A CA 1
ATOM 1571 C C . VAL A 1 200 ? -17.299 2.600 38.613 1.00 90.69 200 VAL A C 1
ATOM 1573 O O . VAL A 1 200 ? -17.797 2.570 39.722 1.00 90.69 200 VAL A O 1
ATOM 1576 N N . LYS A 1 201 ? -15.969 2.565 38.433 1.00 86.38 201 LYS A N 1
ATOM 1577 C CA . LYS A 1 201 ? -15.008 2.419 39.548 1.00 86.38 201 LYS A CA 1
ATOM 1578 C C . LYS A 1 201 ? -14.941 3.610 40.516 1.00 86.38 201 LYS A C 1
ATOM 1580 O O . LYS A 1 201 ? -14.308 3.496 41.557 1.00 86.38 201 LYS A O 1
ATOM 1585 N N . ARG A 1 202 ? -15.477 4.771 40.129 1.00 78.88 202 ARG A N 1
ATOM 1586 C CA . ARG A 1 202 ? -15.508 5.988 40.961 1.00 78.88 202 ARG A CA 1
ATOM 1587 C C . ARG A 1 202 ? -16.800 6.127 41.773 1.00 78.88 202 ARG A C 1
ATOM 1589 O O . ARG A 1 202 ? -16.869 7.041 42.588 1.00 78.88 202 ARG A O 1
ATOM 1596 N N . LYS A 1 203 ? -17.807 5.293 41.503 1.00 62.72 203 LYS A N 1
ATOM 1597 C CA . LYS A 1 203 ? -19.022 5.163 42.311 1.00 62.72 203 LYS A CA 1
ATOM 1598 C C . LYS A 1 203 ? -18.854 4.004 43.280 1.00 62.72 203 LYS A C 1
ATOM 1600 O O . LYS A 1 203 ? -19.430 4.118 44.377 1.00 62.72 203 LYS A O 1
#

Mean predicted aligned error: 10.62 Å

Foldseek 3Di:
DVVLLVVLLVCLLPDPDPVSNVVSVVVSVVVVVVCCVVVCVVVPDPVCCVPVQQVVLQVQLLCLQPVDPFFDDNVQRRRDPVSLVVLQVVLLCLLQQPPDPVVDPDVVRVVCVVVNVVSVVLVQLLVQLVVCCVVPPCSNCVSLVVVLVVQSSVRSSRHRGSVVSVVSSVVSVVSSVVSSVSSVVVVVVVVVVVVVVVVVVVD

Secondary structure (DSSP, 8-state):
-HHHHHHHHHHHHT-SSHHHHHHHHHHHHHHHHHHHHHHHHHSTTTHHHHHS-HHHHHHHHHHHHHSSTTB--TT---SSHHHHHHHHHHHHHHHHHPSPGGG--SHHHHTTHHHHHHHHHHHHHHHHHHHHHHHHSHHHHHHHHHHHHHHHHHHHHH--BHHHHHHHHHHHHHHHHHHHHHHHHHHHHHHHHHHHHHHHTT-

Radius of gyration: 21.35 Å; Cα contacts (8 Å, |Δi|>4): 175; chains: 1; bounding box: 43×47×73 Å

Sequence (203 aa):
MAALAVVGAFVIGTSNSPQAMMRRIGALVIIGFGLTYFGATRDSGSDIENFANLERIEISRRDLATSAESGYGKDLDVSTTEGAFAALPIGLTYLLLAPFPWQMTNLRQAITLPEVLLWWASIPFLLSGLWYTIKNRLRSSIPILVFSLMLTLAYSIFLGNIGTAYRQRTQIQVFLFMFIAVGWTLRQERSENQNLLRRVKRK

Solvent-accessible surface area (backbone atoms only — not comparable to full-atom values): 10874 Å² total; per-residue (Å²): 109,70,69,58,53,54,52,49,44,51,62,46,56,70,46,93,41,72,68,55,33,53,50,45,52,51,48,50,51,51,50,49,52,47,51,51,49,56,50,42,70,73,55,69,71,66,54,62,66,65,73,72,34,34,51,60,45,30,54,54,14,45,47,38,18,69,79,40,101,53,33,46,70,78,85,58,56,36,53,40,76,68,36,32,60,67,35,34,67,57,19,42,49,46,38,75,59,36,74,48,83,91,72,57,87,46,73,78,55,56,72,48,45,66,59,49,53,54,50,60,68,38,45,68,24,28,54,49,14,44,53,48,36,60,74,75,40,36,74,80,41,42,62,60,51,52,51,48,49,52,52,50,52,52,46,13,58,45,52,16,24,44,71,56,25,45,62,56,34,53,69,49,45,66,60,48,48,58,27,22,51,49,16,46,51,54,51,50,54,52,52,52,52,51,53,52,55,55,55,60,76,73,107

pLDDT: mean 82.87, std 12.47, range [41.38, 96.88]